Protein AF-A0A3D2AA86-F1 (afdb_monomer_lite)

Structure (mmCIF, N/CA/C/O backbone):
data_AF-A0A3D2AA86-F1
#
_entry.id   AF-A0A3D2AA86-F1
#
loop_
_atom_site.group_PDB
_atom_site.id
_atom_site.type_symbol
_atom_site.label_atom_id
_atom_site.label_alt_id
_atom_site.label_comp_id
_atom_site.label_asym_id
_atom_site.label_entity_id
_atom_site.label_seq_id
_atom_site.pdbx_PDB_ins_code
_atom_site.Cartn_x
_atom_site.Cartn_y
_atom_site.Cartn_z
_atom_site.occupancy
_atom_site.B_iso_or_equiv
_atom_site.auth_seq_id
_atom_site.auth_comp_id
_atom_site.auth_asym_id
_atom_site.auth_atom_id
_atom_site.pdbx_PDB_model_num
ATOM 1 N N . MET A 1 1 ? 21.360 -37.496 26.806 1.00 53.72 1 MET A N 1
ATOM 2 C CA . MET A 1 1 ? 21.262 -36.067 26.415 1.00 53.72 1 MET A CA 1
ATOM 3 C C . MET A 1 1 ? 19.863 -35.610 25.969 1.00 53.72 1 MET A C 1
ATOM 5 O O . MET A 1 1 ? 19.586 -34.434 26.119 1.00 53.72 1 MET A O 1
ATOM 9 N N . LYS A 1 2 ? 18.937 -36.481 25.522 1.00 56.28 2 LYS A N 1
ATOM 10 C CA . LYS A 1 2 ? 17.588 -36.066 25.055 1.00 56.28 2 LYS A CA 1
ATOM 11 C C . LYS A 1 2 ? 16.600 -35.588 26.148 1.00 56.28 2 LYS A C 1
ATOM 13 O O . LYS A 1 2 ? 15.642 -34.898 25.836 1.00 56.28 2 LYS A O 1
ATOM 18 N N . SER A 1 3 ? 16.825 -35.924 27.424 1.00 62.12 3 SER A N 1
ATOM 19 C CA . SER A 1 3 ? 15.898 -35.589 28.529 1.00 62.12 3 SER A CA 1
ATOM 20 C C . SER A 1 3 ? 16.026 -34.145 29.043 1.00 62.12 3 SER A C 1
ATOM 22 O O . SER A 1 3 ? 15.061 -33.595 29.566 1.00 62.12 3 SER A O 1
ATOM 24 N N . LEU A 1 4 ? 17.193 -33.513 28.877 1.00 63.53 4 LEU A N 1
ATOM 25 C CA . LEU A 1 4 ? 17.442 -32.162 29.393 1.00 63.53 4 LEU A CA 1
ATOM 26 C C . LEU A 1 4 ? 16.775 -31.093 28.516 1.00 63.53 4 LEU A C 1
ATOM 28 O O . LEU A 1 4 ? 16.138 -30.180 29.029 1.00 63.53 4 LEU A O 1
ATOM 32 N N . THR A 1 5 ? 16.841 -31.263 27.195 1.00 69.25 5 THR A N 1
ATOM 33 C CA . THR A 1 5 ? 16.259 -30.338 26.213 1.00 69.25 5 THR A CA 1
ATOM 34 C C . THR A 1 5 ? 14.738 -30.241 26.342 1.00 69.25 5 THR A C 1
ATOM 36 O O . THR A 1 5 ? 14.188 -29.147 26.310 1.00 69.25 5 THR A O 1
ATOM 39 N N . VAL A 1 6 ? 14.054 -31.365 26.582 1.00 73.50 6 VAL A N 1
ATOM 40 C CA . VAL A 1 6 ? 12.590 -31.390 26.761 1.00 73.50 6 VAL A CA 1
ATOM 41 C C . VAL A 1 6 ? 12.169 -30.670 28.047 1.00 73.50 6 VAL A C 1
ATOM 43 O O . VAL A 1 6 ? 11.192 -29.928 28.047 1.00 73.50 6 VAL A O 1
ATOM 46 N N . LYS A 1 7 ? 12.935 -30.819 29.136 1.00 72.69 7 LYS A N 1
ATOM 47 C CA . LYS A 1 7 ? 12.659 -30.126 30.406 1.00 72.69 7 LYS A CA 1
ATOM 48 C C . LYS A 1 7 ? 12.848 -28.612 30.299 1.00 72.69 7 LYS A C 1
ATOM 50 O O . LYS A 1 7 ? 12.068 -27.872 30.887 1.00 72.69 7 LYS A O 1
ATOM 55 N N . ILE A 1 8 ? 13.837 -28.159 29.525 1.00 78.69 8 ILE A N 1
ATOM 56 C CA . ILE A 1 8 ? 14.068 -26.729 29.271 1.00 78.69 8 ILE A CA 1
ATOM 57 C C . ILE A 1 8 ? 12.908 -26.135 28.465 1.00 78.69 8 ILE A C 1
ATOM 59 O O . ILE A 1 8 ? 12.392 -25.088 28.836 1.00 78.69 8 ILE A O 1
ATOM 63 N N . ILE A 1 9 ? 12.443 -26.823 27.418 1.00 77.75 9 ILE A N 1
ATOM 64 C CA . ILE A 1 9 ? 11.323 -26.346 26.591 1.00 77.75 9 ILE A CA 1
ATOM 65 C C . ILE A 1 9 ? 10.041 -26.205 27.424 1.00 77.75 9 ILE A C 1
ATOM 67 O O . ILE A 1 9 ? 9.366 -25.181 27.345 1.00 77.75 9 ILE A O 1
ATOM 71 N N . ILE A 1 10 ? 9.734 -27.193 28.271 1.00 79.94 10 ILE A N 1
ATOM 72 C CA . ILE A 1 10 ? 8.558 -27.143 29.154 1.00 79.94 10 ILE A CA 1
ATOM 73 C C . ILE A 1 10 ? 8.681 -25.999 30.173 1.00 79.94 10 ILE A C 1
ATOM 75 O O . ILE A 1 10 ? 7.705 -25.293 30.415 1.00 79.94 10 ILE A O 1
ATOM 79 N N . ALA A 1 11 ? 9.872 -25.775 30.734 1.00 76.81 11 ALA A N 1
ATOM 80 C CA . ALA A 1 11 ? 10.103 -24.678 31.672 1.00 76.81 11 ALA A CA 1
ATOM 81 C C . ALA A 1 11 ? 9.932 -23.296 31.014 1.00 76.81 11 ALA A C 1
ATOM 83 O O . ALA A 1 11 ? 9.343 -22.402 31.618 1.00 76.81 11 ALA A O 1
ATOM 84 N N . VAL A 1 12 ? 10.387 -23.131 29.767 1.00 79.12 12 VAL A N 1
ATOM 85 C CA . VAL A 1 12 ? 10.226 -21.882 29.004 1.00 79.12 12 VAL A CA 1
ATOM 86 C C . VAL A 1 12 ? 8.756 -21.628 28.664 1.00 79.12 12 VAL A C 1
ATOM 88 O O . VAL A 1 12 ? 8.269 -20.518 28.863 1.00 79.12 12 VAL A O 1
ATOM 91 N N . LEU A 1 13 ? 8.020 -22.653 28.224 1.00 77.25 13 LEU A N 1
ATOM 92 C CA . LEU A 1 13 ? 6.581 -22.545 27.951 1.00 77.25 13 LEU A CA 1
ATOM 93 C C . LEU A 1 13 ? 5.781 -22.170 29.204 1.00 77.25 13 LEU A C 1
ATOM 95 O O . LEU A 1 13 ? 4.934 -21.281 29.147 1.00 77.25 13 LEU A O 1
ATOM 99 N N . ALA A 1 14 ? 6.080 -22.794 30.346 1.00 79.50 14 ALA A N 1
ATOM 100 C CA . ALA A 1 14 ? 5.432 -22.460 31.611 1.00 79.50 14 ALA A CA 1
ATOM 101 C C . ALA A 1 14 ? 5.724 -21.011 32.042 1.00 79.50 14 ALA A C 1
ATOM 103 O O . ALA A 1 14 ? 4.812 -20.304 32.467 1.00 79.50 14 ALA A O 1
ATOM 104 N N . ALA A 1 15 ? 6.965 -20.541 31.878 1.00 75.44 15 ALA A N 1
ATOM 105 C CA . ALA A 1 15 ? 7.341 -19.165 32.199 1.00 75.44 15 ALA A CA 1
ATOM 106 C C . ALA A 1 15 ? 6.613 -18.133 31.317 1.00 75.44 15 ALA A C 1
ATOM 108 O O . ALA A 1 15 ? 6.167 -17.106 31.826 1.00 75.44 15 ALA A O 1
ATOM 109 N N . LEU A 1 16 ? 6.437 -18.419 30.022 1.00 77.50 16 LEU A N 1
ATOM 110 C CA . LEU A 1 16 ? 5.717 -17.540 29.094 1.00 77.50 16 LEU A CA 1
ATOM 111 C C . LEU A 1 16 ? 4.223 -17.432 29.429 1.00 77.50 16 LEU A C 1
ATOM 113 O O . LEU A 1 16 ? 3.668 -16.335 29.392 1.00 77.50 16 LEU A O 1
ATOM 117 N N . ILE A 1 17 ? 3.583 -18.542 29.809 1.00 81.31 17 ILE A N 1
ATOM 118 C CA . ILE A 1 17 ? 2.168 -18.550 30.215 1.00 81.31 17 ILE A CA 1
ATOM 119 C C . ILE A 1 17 ? 1.971 -17.727 31.493 1.00 81.31 17 ILE A C 1
ATOM 121 O O . ILE A 1 17 ? 1.059 -16.902 31.566 1.00 81.31 17 ILE A O 1
ATOM 125 N N . VAL A 1 18 ? 2.851 -17.902 32.485 1.00 76.69 18 VAL A N 1
ATOM 126 C CA . VAL A 1 18 ? 2.788 -17.131 33.734 1.00 76.69 18 VAL A CA 1
ATOM 127 C C . VAL A 1 18 ? 3.011 -15.642 33.457 1.00 76.69 18 VAL A C 1
ATOM 129 O O . VAL A 1 18 ? 2.206 -14.827 33.903 1.00 76.69 18 VAL A O 1
ATOM 132 N N . ALA A 1 19 ? 4.017 -15.275 32.658 1.00 72.31 19 ALA A N 1
ATOM 133 C CA . ALA A 1 19 ? 4.281 -13.879 32.301 1.00 72.31 19 ALA A CA 1
ATOM 134 C C . ALA A 1 19 ? 3.098 -13.220 31.565 1.00 72.31 19 ALA A C 1
ATOM 136 O O . ALA A 1 19 ? 2.715 -12.102 31.906 1.00 72.31 19 ALA A O 1
ATOM 137 N N . GLY A 1 20 ? 2.472 -13.931 30.620 1.00 73.19 20 GLY A N 1
ATOM 138 C CA . GLY A 1 20 ? 1.276 -13.451 29.922 1.00 73.19 20 GLY A CA 1
ATOM 139 C C . GLY A 1 20 ? 0.087 -13.243 30.864 1.00 73.19 20 GLY A C 1
ATOM 140 O O . GLY A 1 20 ? -0.586 -12.219 30.795 1.00 73.19 20 GLY A O 1
ATOM 141 N N . SER A 1 21 ? -0.137 -14.168 31.803 1.00 73.62 21 SER A N 1
ATOM 142 C CA . SER A 1 21 ? -1.229 -14.042 32.780 1.00 73.62 21 SER A CA 1
ATOM 143 C C . SER A 1 21 ? -1.029 -12.876 33.757 1.00 73.62 21 SER A C 1
ATOM 145 O O . SER A 1 21 ? -1.982 -12.154 34.047 1.00 73.62 21 SER A O 1
ATOM 147 N N . VAL A 1 22 ? 0.208 -12.630 34.204 1.00 69.06 22 VAL A N 1
ATOM 148 C CA . VAL A 1 22 ? 0.544 -11.490 35.072 1.00 69.06 22 VAL A CA 1
ATOM 149 C C . VAL A 1 22 ? 0.345 -10.167 34.332 1.00 69.06 22 VAL A C 1
ATOM 151 O O . VAL A 1 22 ? -0.197 -9.229 34.911 1.00 69.06 22 VAL A O 1
ATOM 154 N N . PHE A 1 23 ? 0.701 -10.096 33.046 1.00 70.44 23 PHE A N 1
ATOM 155 C CA . PHE A 1 23 ? 0.464 -8.910 32.221 1.00 70.44 23 PHE A CA 1
ATOM 156 C C . PHE A 1 23 ? -1.034 -8.595 32.071 1.00 70.44 23 PHE A C 1
ATOM 158 O O . PHE A 1 23 ? -1.440 -7.446 32.236 1.00 70.44 23 PHE A O 1
ATOM 165 N N . CYS A 1 24 ? -1.877 -9.611 31.855 1.00 68.12 24 CYS A N 1
ATOM 166 C CA . CYS A 1 24 ? -3.332 -9.431 31.792 1.00 68.12 24 CYS A CA 1
ATOM 167 C C . CYS A 1 24 ? -3.931 -8.957 33.127 1.00 68.12 24 CYS A C 1
ATOM 169 O O . CYS A 1 24 ? -4.835 -8.124 33.128 1.00 68.12 24 CYS A O 1
ATOM 171 N N . ILE A 1 25 ? -3.422 -9.452 34.261 1.00 67.56 25 ILE A N 1
ATOM 172 C CA . ILE A 1 25 ? -3.860 -9.000 35.591 1.00 67.56 25 ILE A CA 1
ATOM 173 C C . ILE A 1 25 ? -3.424 -7.551 35.837 1.00 67.56 25 ILE A C 1
ATOM 175 O O . ILE A 1 25 ? -4.235 -6.761 36.309 1.00 67.56 25 ILE A O 1
ATOM 179 N N . LEU A 1 26 ? -2.198 -7.172 35.457 1.00 61.62 26 LEU A N 1
ATOM 180 C CA . LEU A 1 26 ? -1.709 -5.793 35.576 1.00 61.62 26 LEU A CA 1
ATOM 181 C C . LEU A 1 26 ? -2.532 -4.805 34.739 1.00 61.62 26 LEU A C 1
ATOM 183 O O . LEU A 1 26 ? -2.794 -3.699 35.204 1.00 61.62 26 LEU A O 1
ATOM 187 N N . LEU A 1 27 ? -2.990 -5.203 33.547 1.00 58.56 27 LEU A N 1
ATOM 188 C CA . LEU A 1 27 ? -3.916 -4.396 32.746 1.00 58.56 27 LEU A CA 1
ATOM 189 C C . LEU A 1 27 ? -5.293 -4.257 33.410 1.00 58.56 27 LEU A C 1
ATOM 191 O O . LEU A 1 27 ? -5.895 -3.192 33.332 1.00 58.56 27 LEU A O 1
ATOM 195 N N . ALA A 1 28 ? -5.782 -5.298 34.088 1.00 58.47 28 ALA A N 1
ATOM 196 C CA . ALA A 1 28 ? -7.053 -5.240 34.807 1.00 58.47 28 ALA A CA 1
ATOM 197 C C . ALA A 1 28 ? -6.971 -4.387 36.087 1.00 58.47 28 ALA A C 1
ATOM 199 O O . ALA A 1 28 ? -7.929 -3.696 36.424 1.00 58.47 28 ALA A O 1
ATOM 200 N N . THR A 1 29 ? -5.834 -4.400 36.791 1.00 60.62 29 THR A N 1
ATOM 201 C CA . THR A 1 29 ? -5.632 -3.602 38.013 1.00 60.62 29 THR A CA 1
ATOM 202 C C . THR A 1 29 ? -5.177 -2.168 37.730 1.00 60.62 29 THR A C 1
ATOM 204 O O . THR A 1 29 ? -5.476 -1.279 38.516 1.00 60.62 29 THR A O 1
ATOM 207 N N . GLY A 1 30 ? -4.501 -1.912 36.604 1.00 47.12 30 GLY A N 1
ATOM 208 C CA . GLY A 1 30 ? -4.009 -0.583 36.209 1.00 47.12 30 GLY A CA 1
ATOM 209 C C . GLY A 1 30 ? -5.081 0.388 35.696 1.00 47.12 30 GLY A C 1
ATOM 210 O O . GLY A 1 30 ? -4.763 1.533 35.393 1.00 47.12 30 GLY A O 1
ATOM 211 N N . VAL A 1 31 ? -6.343 -0.046 35.598 1.00 46.62 31 VAL A N 1
ATOM 212 C CA . VAL A 1 31 ? -7.492 0.800 35.209 1.00 46.62 31 VAL A CA 1
ATOM 213 C C . VAL A 1 31 ? -8.214 1.395 36.432 1.00 46.62 31 VAL A C 1
ATOM 215 O O . VAL A 1 31 ? -9.137 2.188 36.274 1.00 46.62 31 VAL A O 1
ATOM 218 N N . ILE A 1 32 ? -7.781 1.097 37.663 1.00 46.75 32 ILE A N 1
ATOM 219 C CA . ILE A 1 32 ? -8.384 1.660 38.883 1.00 46.75 32 ILE A CA 1
ATOM 220 C C . ILE A 1 32 ? -7.318 2.368 39.721 1.00 46.75 32 ILE A C 1
ATOM 222 O O . ILE A 1 32 ? -7.010 1.967 40.833 1.00 46.75 32 ILE A O 1
ATOM 226 N N . GLU A 1 33 ? -6.754 3.442 39.181 1.00 45.69 33 GLU A N 1
ATOM 227 C CA . GLU A 1 33 ? -6.106 4.480 39.985 1.00 45.69 33 GLU A CA 1
ATOM 228 C C . GLU A 1 33 ? -6.284 5.829 39.274 1.00 45.69 33 GLU A C 1
ATOM 230 O O . GLU A 1 33 ? -5.391 6.360 38.622 1.00 45.69 33 GLU A O 1
ATOM 235 N N . PHE A 1 34 ? -7.495 6.382 39.384 1.00 42.31 34 PHE A N 1
ATOM 236 C CA . PHE A 1 34 ? -7.636 7.827 39.507 1.00 42.31 34 PHE A CA 1
ATOM 237 C C . PHE A 1 34 ? -8.142 8.131 40.909 1.00 42.31 34 PHE A C 1
ATOM 239 O O . PHE A 1 34 ? -9.259 7.809 41.309 1.00 42.31 34 PHE A O 1
ATOM 246 N N . SER A 1 35 ? -7.210 8.700 41.648 1.00 35.75 35 SER A N 1
ATOM 247 C CA . SER A 1 35 ? -7.287 9.276 42.969 1.00 35.75 35 SER A CA 1
ATOM 248 C C . SER A 1 35 ? -8.453 10.260 43.100 1.00 35.75 35 SER A C 1
ATOM 250 O O . SER A 1 35 ? -8.574 11.206 42.327 1.00 35.75 35 SER A O 1
ATOM 252 N N . SER A 1 36 ? -9.254 10.022 44.141 1.00 39.38 36 SER A N 1
ATOM 253 C CA . SER A 1 36 ? -9.790 11.009 45.090 1.00 39.38 36 SER A CA 1
ATOM 254 C C . SER A 1 36 ? -10.406 12.299 44.527 1.00 39.38 36 SER A C 1
ATOM 256 O O . SER A 1 36 ? -9.706 13.282 44.285 1.00 39.38 36 SER A O 1
ATOM 258 N N . VAL A 1 37 ? -11.742 12.332 44.478 1.00 37.88 37 VAL A N 1
ATOM 259 C CA . VAL A 1 37 ? -12.493 13.563 44.764 1.00 37.88 37 VAL A CA 1
ATOM 260 C C . VAL A 1 37 ? -12.516 13.724 46.284 1.00 37.88 37 VAL A C 1
ATOM 262 O O . VAL A 1 37 ? -12.955 12.820 46.992 1.00 37.88 37 VAL A O 1
ATOM 265 N N . ASP A 1 38 ? -11.952 14.843 46.729 1.00 35.69 38 ASP A N 1
ATOM 266 C CA . ASP A 1 38 ? -11.917 15.347 48.103 1.00 35.69 38 ASP A CA 1
ATOM 267 C C . ASP A 1 38 ? -13.247 16.034 48.468 1.00 35.69 38 ASP A C 1
ATOM 269 O O . ASP A 1 38 ? -14.003 16.465 47.593 1.00 35.69 38 ASP A O 1
ATOM 273 N N . ASP A 1 39 ? -13.504 16.074 49.771 1.00 40.50 39 ASP A N 1
ATOM 274 C CA . ASP A 1 39 ? -14.787 16.145 50.465 1.00 40.50 39 ASP A CA 1
ATOM 275 C C . ASP A 1 39 ? -15.591 17.452 50.320 1.00 40.50 39 ASP A C 1
ATOM 277 O O . ASP A 1 39 ? -15.066 18.561 50.208 1.00 40.50 39 ASP A O 1
ATOM 281 N N . GLY A 1 40 ? -16.914 17.307 50.444 1.00 31.22 40 GLY A N 1
ATOM 282 C CA . GLY A 1 40 ? -17.855 18.402 50.663 1.00 31.22 40 GLY A CA 1
ATOM 283 C C . GLY A 1 40 ? -19.202 17.887 51.172 1.00 31.22 40 GLY A C 1
ATOM 284 O O . GLY A 1 40 ? -20.071 17.550 50.371 1.00 31.22 40 GLY A O 1
ATOM 285 N N . ASP A 1 41 ? -19.325 17.812 52.500 1.00 38.09 41 ASP A N 1
ATOM 286 C CA . ASP A 1 41 ? -20.526 17.541 53.306 1.00 38.09 41 ASP A CA 1
ATOM 287 C C . ASP A 1 41 ? -21.824 18.181 52.757 1.00 38.09 41 ASP A C 1
ATOM 289 O O . ASP A 1 41 ? -21.831 19.340 52.346 1.00 38.09 41 ASP A O 1
ATOM 293 N N . ASP A 1 42 ? -22.956 17.464 52.775 1.00 39.22 42 ASP A N 1
ATOM 294 C CA . ASP A 1 42 ? -23.879 17.459 53.927 1.00 39.22 42 ASP A CA 1
ATOM 295 C C . ASP A 1 42 ? -25.250 16.822 53.589 1.00 39.22 42 ASP A C 1
ATOM 297 O O . ASP A 1 42 ? -25.895 17.101 52.581 1.00 39.22 42 ASP A O 1
ATOM 301 N N . ASP A 1 43 ? -25.702 16.010 54.540 1.00 36.94 43 ASP A N 1
ATOM 302 C CA . ASP A 1 43 ? -27.078 15.766 54.970 1.00 36.94 43 ASP A CA 1
ATOM 303 C C . ASP A 1 43 ? -28.185 15.085 54.125 1.00 36.94 43 ASP A C 1
ATOM 305 O O . ASP A 1 43 ? -28.578 15.409 53.006 1.00 36.94 43 ASP A O 1
ATOM 309 N N . LYS A 1 44 ? -28.812 14.145 54.845 1.00 44.34 44 LYS A N 1
ATOM 310 C CA . LYS A 1 44 ? -30.008 13.351 54.550 1.00 44.34 44 LYS A CA 1
ATOM 311 C C . LYS A 1 44 ? -31.221 14.191 54.131 1.00 44.34 44 LYS A C 1
ATOM 313 O O . LYS A 1 44 ? -31.635 15.085 54.868 1.00 44.34 44 LYS A O 1
ATOM 318 N N . LYS A 1 45 ? -31.983 13.681 53.152 1.00 34.06 45 LYS A N 1
ATOM 319 C CA . LYS A 1 45 ? -33.445 13.498 53.289 1.00 34.06 45 LYS A CA 1
ATOM 320 C C . LYS A 1 45 ? -34.024 12.536 52.249 1.00 34.06 45 LYS A C 1
ATOM 322 O O . LYS A 1 45 ? -33.895 12.713 51.047 1.00 34.06 45 LYS A O 1
ATOM 327 N N . THR A 1 46 ? -34.720 11.528 52.759 1.00 40.12 46 THR A N 1
ATOM 328 C CA . THR A 1 46 ? -35.626 10.641 52.030 1.00 40.12 46 THR A CA 1
ATOM 329 C C . THR A 1 46 ? -36.895 11.390 51.613 1.00 40.12 46 THR A C 1
ATOM 331 O O . THR A 1 46 ? -37.593 11.910 52.485 1.00 40.12 46 THR A O 1
ATOM 334 N N . SER A 1 47 ? -37.283 11.331 50.340 1.00 35.38 47 SER A N 1
ATOM 335 C CA . SER A 1 47 ? -38.705 11.285 49.975 1.00 35.38 47 SER A CA 1
ATOM 336 C C . SER A 1 47 ? -38.911 10.588 48.636 1.00 35.38 47 SER A C 1
ATOM 338 O O . SER A 1 47 ? -38.353 10.989 47.619 1.00 35.38 47 SER A O 1
ATOM 340 N N . TYR A 1 48 ? -39.752 9.556 48.666 1.00 37.31 48 TYR A N 1
ATOM 341 C CA . TYR A 1 48 ? -40.329 8.906 47.499 1.00 37.31 48 TYR A CA 1
ATOM 342 C C . TYR A 1 48 ? -41.158 9.914 46.701 1.00 37.31 48 TYR A C 1
ATOM 344 O O . TYR A 1 48 ? -42.125 10.462 47.226 1.00 37.31 48 TYR A O 1
ATOM 352 N N . VAL A 1 49 ? -40.829 10.086 45.423 1.00 35.62 49 VAL A N 1
ATOM 353 C CA . VAL A 1 49 ? -41.777 10.524 44.397 1.00 35.62 49 VAL A CA 1
ATOM 354 C C . VAL A 1 49 ? -41.539 9.636 43.181 1.00 35.62 49 VAL A C 1
ATOM 356 O O . VAL A 1 49 ? -40.533 9.766 42.492 1.00 35.62 49 VAL A O 1
ATOM 359 N N . GLN A 1 50 ? -42.460 8.699 42.948 1.00 43.00 50 GLN A N 1
ATOM 360 C CA . GLN A 1 50 ? -42.651 8.120 41.624 1.00 43.00 50 GLN A CA 1
ATOM 361 C C . GLN A 1 50 ? -43.174 9.225 40.706 1.00 43.00 50 GLN A C 1
ATOM 363 O O . GLN A 1 50 ? -44.203 9.837 41.001 1.00 43.00 50 GLN A O 1
ATOM 368 N N . LYS A 1 51 ? -42.492 9.439 39.584 1.00 40.03 51 LYS A N 1
ATOM 369 C CA . LYS A 1 51 ? -43.094 9.982 38.373 1.00 40.03 51 LYS A CA 1
ATOM 370 C C . LYS A 1 51 ? -42.506 9.233 37.186 1.00 40.03 51 LYS A C 1
ATOM 372 O O . LYS A 1 51 ? -41.301 9.257 36.985 1.00 40.03 51 LYS A O 1
ATOM 377 N N . ASP A 1 52 ? -43.403 8.486 36.561 1.00 36.69 52 ASP A N 1
ATOM 378 C CA . ASP A 1 52 ? -43.484 8.020 35.182 1.00 36.69 52 ASP A CA 1
ATOM 379 C C . ASP A 1 52 ? -42.192 7.865 34.368 1.00 36.69 52 ASP A C 1
ATOM 381 O O . ASP A 1 52 ? -41.435 8.793 34.105 1.00 36.69 52 ASP A O 1
ATOM 385 N N . LYS A 1 53 ? -42.039 6.612 33.954 1.00 42.84 53 LYS A N 1
ATOM 386 C CA . LYS A 1 53 ? -41.091 6.018 33.028 1.00 42.84 53 LYS A CA 1
ATOM 387 C C . LYS A 1 53 ? -41.181 6.563 31.598 1.00 42.84 53 LYS A C 1
ATOM 389 O O . LYS A 1 53 ? -42.290 6.669 31.080 1.00 42.84 53 LYS A O 1
ATOM 394 N N . ASP A 1 54 ? -39.983 6.691 31.016 1.00 35.38 54 ASP A N 1
ATOM 395 C CA . ASP A 1 54 ? -39.558 6.207 29.688 1.00 35.38 54 ASP A CA 1
ATOM 396 C C . ASP A 1 54 ? -40.213 6.926 28.478 1.00 35.38 54 ASP A C 1
ATOM 398 O O . ASP A 1 54 ? -41.426 6.906 28.319 1.00 35.38 54 ASP A O 1
ATOM 402 N N . GLU A 1 55 ? -39.526 7.593 27.547 1.00 38.72 55 GLU A N 1
ATOM 403 C CA . GLU A 1 55 ? -38.130 7.571 27.097 1.00 38.72 55 GLU A CA 1
ATOM 404 C C . GLU A 1 55 ? -37.836 8.918 26.406 1.00 38.72 55 GLU A C 1
ATOM 406 O O . GLU A 1 55 ? -38.445 9.243 25.386 1.00 38.72 55 GLU A O 1
ATOM 411 N N . ASP A 1 56 ? -36.895 9.693 26.946 1.00 37.81 56 ASP A N 1
ATOM 412 C CA . ASP A 1 56 ? -36.111 10.610 26.124 1.00 37.81 56 ASP A CA 1
ATOM 413 C C . ASP A 1 56 ? -35.099 9.738 25.370 1.00 37.81 56 ASP A C 1
ATOM 415 O O . ASP A 1 56 ? -34.314 9.012 25.988 1.00 37.81 56 ASP A O 1
ATOM 419 N N . GLU A 1 57 ? -35.149 9.763 24.038 1.00 41.84 57 GLU A N 1
ATOM 420 C CA . GLU A 1 57 ? -34.115 9.183 23.183 1.00 41.84 57 GLU A CA 1
ATOM 421 C C . GLU A 1 57 ? -32.783 9.877 23.507 1.00 41.84 57 GLU A C 1
ATOM 423 O O . GLU A 1 57 ? -32.470 10.953 22.997 1.00 41.84 57 GLU A O 1
ATOM 428 N N . GLU A 1 58 ? -31.989 9.265 24.389 1.00 34.88 58 GLU A N 1
ATOM 429 C CA . GLU A 1 58 ? -30.567 9.557 24.509 1.00 34.88 58 GLU A CA 1
ATOM 430 C C . GLU A 1 58 ? -29.914 9.201 23.172 1.00 34.88 58 GLU A C 1
ATOM 432 O O . GLU A 1 58 ? -29.514 8.062 22.912 1.00 34.88 58 GLU A O 1
ATOM 437 N N . GLU A 1 59 ? -29.806 10.203 22.305 1.00 37.66 59 GLU A N 1
ATOM 438 C CA . GLU A 1 59 ? -28.893 10.212 21.179 1.00 37.66 59 GLU A CA 1
ATOM 439 C C . GLU A 1 59 ? -27.481 10.027 21.756 1.00 37.66 59 GLU A C 1
ATOM 441 O O . GLU A 1 59 ? -26.811 10.967 22.189 1.00 37.66 59 GLU A O 1
ATOM 446 N N . LYS A 1 60 ? -27.040 8.765 21.838 1.00 35.94 60 LYS A N 1
ATOM 447 C CA . LYS A 1 60 ? -25.640 8.413 22.060 1.00 35.94 60 LYS A CA 1
ATOM 448 C C . LYS A 1 60 ? -24.852 8.992 20.896 1.00 35.94 60 LYS A C 1
ATOM 450 O O . LYS A 1 60 ? -24.611 8.328 19.891 1.00 35.94 60 LYS A O 1
ATOM 455 N N . VAL A 1 61 ? -24.408 10.229 21.058 1.00 37.88 61 VAL A N 1
ATOM 456 C CA . VAL A 1 61 ? -23.279 10.764 20.314 1.00 37.88 61 VAL A CA 1
ATOM 457 C C . VAL A 1 61 ? -22.070 9.964 20.790 1.00 37.88 61 VAL A C 1
ATOM 459 O O . VAL A 1 61 ? -21.388 10.329 21.750 1.00 37.88 61 VAL A O 1
ATOM 462 N N . GLU A 1 62 ? -21.839 8.811 20.158 1.00 38.97 62 GLU A N 1
ATOM 463 C CA . GLU A 1 62 ? -20.538 8.161 20.170 1.00 38.97 62 GLU A CA 1
ATOM 464 C C . GLU A 1 62 ? -19.548 9.209 19.670 1.00 38.97 62 GLU A C 1
ATOM 466 O O . GLU A 1 62 ? -19.470 9.503 18.478 1.00 38.97 62 GLU A O 1
ATOM 471 N N . LYS A 1 63 ? -18.824 9.839 20.600 1.00 36.78 63 LYS A N 1
ATOM 472 C CA . LYS A 1 63 ? -17.624 10.592 20.259 1.00 36.78 63 LYS A CA 1
ATOM 473 C C . LYS A 1 63 ? -16.708 9.603 19.551 1.00 36.78 63 LYS A C 1
ATOM 475 O O . LYS A 1 63 ? -16.086 8.775 20.218 1.00 36.78 63 LYS A O 1
ATOM 480 N N . GLU A 1 64 ? -16.670 9.667 18.218 1.00 44.47 64 GLU A N 1
ATOM 481 C CA . GLU A 1 64 ? -15.631 9.028 17.420 1.00 44.47 64 GLU A CA 1
ATOM 482 C C . GLU A 1 64 ? -14.311 9.395 18.092 1.00 44.47 64 GLU A C 1
ATOM 484 O O . GLU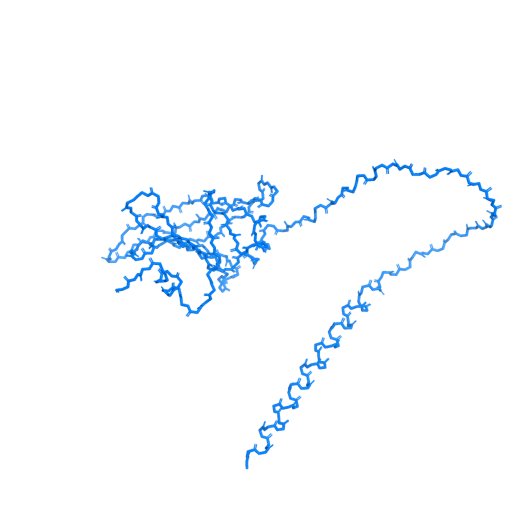 A 1 64 ? -13.960 10.574 18.191 1.00 44.47 64 GLU A O 1
ATOM 489 N N . LYS A 1 65 ? -13.618 8.394 18.645 1.00 49.94 65 LYS A N 1
ATOM 490 C CA . LYS A 1 65 ? -12.239 8.590 19.077 1.00 49.94 65 LYS A CA 1
ATOM 491 C C . LYS A 1 65 ? -11.506 9.113 17.853 1.00 49.94 65 LYS A C 1
ATOM 493 O O . LYS A 1 65 ? -11.536 8.476 16.804 1.00 49.94 65 LYS A O 1
ATOM 498 N N . GLU A 1 66 ? -10.928 10.296 17.983 1.00 48.31 66 GLU A N 1
ATOM 499 C CA . GLU A 1 66 ? -10.112 10.905 16.948 1.00 48.31 66 GLU A CA 1
ATOM 500 C C . GLU A 1 66 ? -8.936 9.956 16.682 1.00 48.31 66 GLU A C 1
ATOM 502 O O . GLU A 1 66 ? -8.003 9.851 17.478 1.00 48.31 66 GLU A O 1
ATOM 507 N N . GLU A 1 67 ? -9.054 9.143 15.633 1.00 59.75 67 GLU A N 1
ATOM 508 C CA . GLU A 1 67 ? -7.984 8.248 15.218 1.00 59.75 67 GLU A CA 1
ATOM 509 C C . GLU A 1 67 ? -6.863 9.098 14.627 1.00 59.75 67 GLU A C 1
ATOM 511 O O . GLU A 1 67 ? -7.065 9.802 13.637 1.00 59.75 67 GLU A O 1
ATOM 516 N N . ASP A 1 68 ? -5.678 9.024 15.235 1.00 70.88 68 ASP A N 1
ATOM 517 C CA . ASP A 1 68 ? -4.449 9.549 14.644 1.00 70.88 68 ASP A CA 1
ATOM 518 C C . ASP A 1 68 ? -4.288 8.957 13.230 1.00 70.88 68 ASP A C 1
ATOM 520 O O . ASP A 1 68 ? -4.161 7.732 13.092 1.00 70.88 68 ASP A O 1
ATOM 524 N N . PRO A 1 69 ? -4.285 9.791 12.175 1.00 69.69 69 PRO A N 1
ATOM 525 C CA . PRO A 1 69 ? -4.215 9.324 10.799 1.00 69.69 69 PRO A CA 1
ATOM 526 C C . PRO A 1 69 ? -2.926 8.557 10.495 1.00 69.69 69 PRO A C 1
ATOM 528 O O . PRO A 1 69 ? -2.913 7.783 9.553 1.00 69.69 69 PRO A O 1
ATOM 531 N N . ASN A 1 70 ? -1.852 8.681 11.279 1.00 72.81 70 ASN A N 1
ATOM 532 C CA . ASN A 1 70 ? -0.648 7.870 11.067 1.00 72.81 70 ASN A CA 1
ATOM 533 C C . ASN A 1 70 ? -0.779 6.447 11.631 1.00 72.81 70 ASN A C 1
ATOM 535 O O . ASN A 1 70 ? -0.119 5.522 11.148 1.00 72.81 70 ASN A O 1
ATOM 539 N N . ASN A 1 71 ? -1.656 6.234 12.618 1.00 81.12 71 ASN A N 1
ATOM 540 C CA . ASN A 1 71 ? -1.910 4.899 13.156 1.00 81.12 71 ASN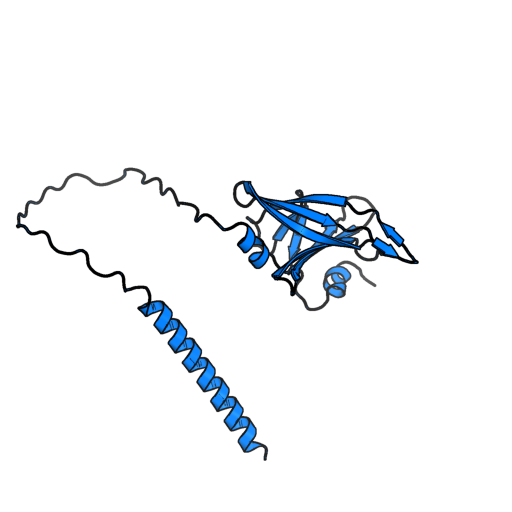 A CA 1
ATOM 541 C C . ASN A 1 71 ? -2.654 4.010 12.153 1.00 81.12 71 ASN A C 1
ATOM 543 O O . ASN A 1 71 ? -2.476 2.791 12.205 1.00 81.12 71 ASN A O 1
ATOM 547 N N . ILE A 1 72 ? -3.394 4.587 11.193 1.00 85.12 72 ILE A N 1
ATOM 548 C CA . ILE A 1 72 ? -4.126 3.793 10.197 1.00 85.12 72 ILE A CA 1
ATOM 549 C C . ILE A 1 72 ? -3.199 2.956 9.315 1.00 85.12 72 ILE A C 1
ATOM 551 O O . ILE A 1 72 ? -3.510 1.806 9.016 1.00 85.12 72 ILE A O 1
ATOM 555 N N . LEU A 1 73 ? -2.019 3.484 8.971 1.00 89.12 73 LEU A N 1
ATOM 556 C CA . LEU A 1 73 ? -1.040 2.776 8.144 1.00 89.12 73 LEU A CA 1
ATOM 557 C C . LEU A 1 73 ? -0.524 1.506 8.830 1.00 89.12 73 LEU A C 1
ATOM 559 O O . LEU A 1 73 ? -0.278 0.504 8.166 1.00 89.12 73 LEU A O 1
ATOM 563 N N . THR A 1 74 ? -0.443 1.521 10.164 1.00 88.25 74 THR A N 1
ATOM 564 C CA . THR A 1 74 ? -0.085 0.341 10.966 1.00 88.25 74 THR A CA 1
ATOM 565 C C . THR A 1 74 ? -1.160 -0.744 10.875 1.00 88.25 74 THR A C 1
ATOM 567 O O . THR A 1 74 ? -0.847 -1.930 10.850 1.00 88.25 74 THR A O 1
ATOM 570 N N . ILE A 1 75 ? -2.437 -0.350 10.826 1.00 85.38 75 ILE A N 1
ATOM 571 C CA . ILE A 1 75 ? -3.578 -1.277 10.770 1.00 85.38 75 ILE A CA 1
ATOM 572 C C . ILE A 1 75 ? -3.667 -1.944 9.389 1.00 85.38 75 ILE A C 1
ATOM 574 O O . ILE A 1 75 ? -4.015 -3.122 9.293 1.00 85.38 75 ILE A O 1
ATOM 578 N N . ILE A 1 76 ? -3.337 -1.209 8.323 1.00 86.94 76 ILE A N 1
ATOM 579 C CA . ILE A 1 76 ? -3.466 -1.682 6.933 1.00 86.94 76 ILE A CA 1
ATOM 580 C C . ILE A 1 76 ? -2.175 -2.249 6.335 1.00 86.94 76 ILE A C 1
ATOM 582 O O . ILE A 1 76 ? -2.187 -2.687 5.180 1.00 86.94 76 ILE A O 1
ATOM 586 N N . GLU A 1 77 ? -1.076 -2.260 7.094 1.00 89.62 77 GLU A N 1
ATOM 587 C CA . GLU A 1 77 ? 0.186 -2.866 6.671 1.00 89.62 77 GLU A CA 1
ATOM 588 C C . GLU A 1 77 ? -0.051 -4.306 6.184 1.00 89.62 77 GLU A C 1
ATOM 590 O O . GLU A 1 77 ? -0.631 -5.148 6.880 1.00 89.62 77 GLU A O 1
ATOM 595 N N . GLY A 1 78 ? 0.376 -4.598 4.956 1.00 86.94 78 GLY A N 1
ATOM 596 C CA . GLY A 1 78 ? 0.094 -5.881 4.331 1.00 86.94 78 GLY A CA 1
ATOM 597 C C . GLY A 1 78 ? 0.123 -5.861 2.811 1.00 86.94 78 GLY A C 1
ATOM 598 O O . GLY A 1 78 ? 0.508 -4.881 2.173 1.00 86.94 78 GLY A O 1
ATOM 599 N N . LYS A 1 79 ? -0.275 -7.000 2.243 1.00 86.00 79 LYS A N 1
ATOM 600 C CA . LYS A 1 79 ? -0.388 -7.235 0.804 1.00 86.00 79 LYS A CA 1
ATOM 601 C C . LYS A 1 79 ? -1.861 -7.378 0.437 1.00 86.00 79 LYS A C 1
ATOM 603 O O . LYS A 1 79 ? -2.585 -8.114 1.109 1.00 86.00 79 LYS A O 1
ATOM 608 N N . TRP A 1 80 ? -2.257 -6.720 -0.638 1.00 88.44 80 TRP A N 1
ATOM 609 C CA . TRP A 1 80 ? -3.634 -6.592 -1.094 1.00 88.44 80 TRP A CA 1
ATOM 610 C C . TRP A 1 80 ? -3.687 -6.833 -2.607 1.00 88.44 80 TRP A C 1
ATOM 612 O O . TRP A 1 80 ? -2.751 -6.452 -3.309 1.00 88.44 80 TRP A O 1
ATOM 622 N N . GLY A 1 81 ? -4.736 -7.467 -3.129 1.00 85.94 81 GLY A N 1
ATOM 623 C CA . GLY A 1 81 ? -4.842 -7.744 -4.565 1.00 85.94 81 GLY A CA 1
ATOM 624 C C . GLY A 1 81 ? -6.202 -8.266 -5.012 1.00 85.94 81 GLY A C 1
ATOM 625 O O . GLY A 1 81 ? -6.998 -8.713 -4.188 1.00 85.94 81 GLY A O 1
ATOM 626 N N . PHE A 1 82 ? -6.456 -8.204 -6.320 1.00 79.12 82 PHE A N 1
ATOM 627 C CA . PHE A 1 82 ? -7.631 -8.781 -6.985 1.00 79.12 82 PHE A CA 1
ATOM 628 C C . PHE A 1 82 ? -7.368 -8.957 -8.496 1.00 79.12 82 PHE A C 1
ATOM 630 O O . PHE A 1 82 ? -6.329 -8.538 -9.011 1.00 79.12 82 PHE A O 1
ATOM 637 N N . TYR A 1 83 ? -8.310 -9.583 -9.199 1.00 71.56 83 TYR A N 1
ATOM 638 C CA . TYR A 1 83 ? -8.285 -9.819 -10.644 1.00 71.56 83 TYR A CA 1
ATOM 639 C C . TYR A 1 83 ? -9.487 -9.140 -11.315 1.00 71.56 83 TYR A C 1
ATOM 641 O O . TYR A 1 83 ? -10.604 -9.274 -10.816 1.00 71.56 83 TYR A O 1
ATOM 649 N N . ASN A 1 84 ? -9.268 -8.419 -12.419 1.00 67.81 84 ASN A N 1
ATOM 650 C CA . ASN A 1 84 ? -10.337 -7.783 -13.191 1.00 67.81 84 ASN A CA 1
ATOM 651 C C . ASN A 1 84 ? -10.697 -8.638 -14.423 1.00 67.81 84 ASN A C 1
ATOM 653 O O . ASN A 1 84 ? -9.842 -8.852 -15.282 1.00 67.81 84 ASN A O 1
ATOM 657 N N . ASP A 1 85 ? -11.942 -9.126 -14.496 1.00 54.38 85 ASP A N 1
ATOM 658 C CA . ASP A 1 85 ? -12.430 -10.052 -15.543 1.00 54.38 85 ASP A CA 1
ATOM 659 C C . ASP A 1 85 ? -13.291 -9.362 -16.625 1.00 54.38 85 ASP A C 1
ATOM 661 O O . ASP A 1 85 ? -13.669 -9.976 -17.620 1.00 54.38 85 ASP A O 1
ATOM 665 N N . ASP A 1 86 ? -13.625 -8.076 -16.467 1.00 53.72 86 ASP A N 1
ATOM 666 C CA . ASP A 1 86 ? -14.771 -7.506 -17.196 1.00 53.72 86 ASP A CA 1
ATOM 667 C C . ASP A 1 86 ? -14.495 -7.096 -18.657 1.00 53.72 86 ASP A C 1
ATOM 669 O O . ASP A 1 86 ? -15.434 -6.774 -19.393 1.00 53.72 86 ASP A O 1
ATOM 673 N N . SER A 1 87 ? -13.250 -7.129 -19.147 1.00 50.06 87 SER A N 1
ATOM 674 C CA . SER A 1 87 ? -12.978 -6.748 -20.542 1.00 50.06 87 SER A CA 1
ATOM 675 C C . SER A 1 87 ? -11.635 -7.241 -21.090 1.00 50.06 87 SER A C 1
ATOM 677 O O . SER A 1 87 ? -10.692 -6.464 -21.148 1.00 50.06 87 SER A O 1
ATOM 679 N N . ASN A 1 88 ? -11.560 -8.492 -21.558 1.00 45.06 88 ASN A N 1
ATOM 680 C CA . ASN A 1 88 ? -10.529 -9.061 -22.461 1.00 45.06 88 ASN A CA 1
ATOM 681 C C . ASN A 1 88 ? -9.030 -8.971 -22.087 1.00 45.06 88 ASN A C 1
ATOM 683 O O . ASN A 1 88 ? -8.233 -9.672 -22.706 1.00 45.06 88 ASN A O 1
ATOM 687 N N . ASP A 1 89 ? -8.647 -8.192 -21.085 1.00 55.44 89 ASP A N 1
ATOM 688 C CA . ASP A 1 89 ? -7.280 -7.987 -20.628 1.00 55.44 89 ASP A CA 1
ATOM 689 C C . ASP A 1 89 ? -7.233 -8.358 -19.152 1.00 55.44 89 ASP A C 1
ATOM 691 O O . ASP A 1 89 ? -7.178 -7.481 -18.301 1.00 55.44 89 ASP A O 1
ATOM 695 N N . ASN A 1 90 ? -7.321 -9.658 -18.874 1.00 57.66 90 ASN A N 1
ATOM 696 C CA . ASN A 1 90 ? -7.188 -10.328 -17.578 1.00 57.66 90 ASN A CA 1
ATOM 697 C C . ASN A 1 90 ? -6.055 -9.740 -16.700 1.00 57.66 90 ASN A C 1
ATOM 699 O O . ASN A 1 90 ? -4.967 -10.312 -16.595 1.00 57.66 90 ASN A O 1
ATOM 703 N N . GLN A 1 91 ? -6.286 -8.576 -16.094 1.00 67.25 91 GLN A N 1
ATOM 704 C CA . GLN A 1 91 ? -5.292 -7.788 -15.374 1.00 67.25 91 GLN A CA 1
ATOM 705 C C . GLN A 1 91 ? -5.510 -8.006 -13.882 1.00 67.25 91 GLN A C 1
ATOM 707 O O . GLN A 1 91 ? -6.543 -7.643 -13.316 1.00 67.25 91 GLN A O 1
ATOM 712 N N . ALA A 1 92 ? -4.517 -8.613 -13.238 1.00 71.56 92 ALA A N 1
ATOM 713 C CA . ALA A 1 92 ? -4.461 -8.707 -11.789 1.00 71.56 92 ALA A CA 1
ATOM 714 C C . ALA A 1 92 ? -3.658 -7.532 -11.225 1.00 71.56 92 ALA A C 1
ATOM 716 O O . ALA A 1 92 ? -2.525 -7.279 -11.640 1.00 71.56 92 ALA A O 1
ATOM 717 N N . PHE A 1 93 ? -4.247 -6.833 -10.259 1.00 81.12 93 PHE A N 1
ATOM 718 C CA . PHE A 1 93 ? -3.638 -5.698 -9.574 1.00 81.12 93 PHE A CA 1
ATOM 719 C C . PHE A 1 93 ? -3.233 -6.099 -8.162 1.00 81.12 93 PHE A C 1
ATOM 721 O O . PHE A 1 93 ? -3.922 -6.872 -7.489 1.00 81.12 93 PHE A O 1
ATOM 728 N N . PHE A 1 94 ? -2.129 -5.531 -7.684 1.00 84.69 94 PHE A N 1
ATOM 729 C CA . PHE A 1 94 ? -1.709 -5.678 -6.297 1.00 84.69 94 PHE A CA 1
ATOM 730 C C . PHE A 1 94 ? -1.238 -4.348 -5.709 1.00 84.69 94 PHE A C 1
ATOM 732 O O . PHE A 1 94 ? -0.737 -3.471 -6.414 1.00 84.69 94 PHE A O 1
ATOM 739 N N . ALA A 1 95 ? -1.376 -4.235 -4.391 1.00 87.69 95 ALA A N 1
ATOM 740 C CA . ALA A 1 95 ? -0.873 -3.142 -3.579 1.00 87.69 95 ALA A CA 1
ATOM 741 C C . ALA A 1 95 ? -0.204 -3.696 -2.313 1.00 87.69 95 ALA A C 1
ATOM 743 O O . ALA A 1 95 ? -0.690 -4.642 -1.688 1.00 87.69 95 ALA A O 1
ATOM 744 N N . VAL A 1 96 ? 0.918 -3.109 -1.910 1.00 88.75 96 VAL A N 1
ATOM 745 C CA . VAL A 1 96 ? 1.632 -3.456 -0.678 1.00 88.75 96 VAL A CA 1
ATOM 746 C C . VAL A 1 96 ? 1.907 -2.186 0.100 1.00 88.75 96 VAL A C 1
ATOM 748 O O . VAL A 1 96 ? 2.597 -1.304 -0.399 1.00 88.75 96 VAL A O 1
ATOM 751 N N . ILE A 1 97 ? 1.406 -2.120 1.331 1.00 91.56 97 ILE A N 1
ATOM 752 C CA . ILE A 1 97 ? 1.735 -1.054 2.281 1.00 91.56 97 ILE A CA 1
ATOM 753 C C . ILE A 1 97 ? 2.677 -1.642 3.322 1.00 91.56 97 ILE A C 1
ATOM 755 O O . ILE A 1 97 ? 2.363 -2.670 3.927 1.00 91.56 97 ILE A O 1
ATOM 759 N N . LYS A 1 98 ? 3.839 -1.011 3.514 1.00 91.50 98 LYS A N 1
ATOM 760 C CA . LYS A 1 98 ? 4.890 -1.510 4.410 1.00 91.50 98 LYS A CA 1
ATOM 761 C C . LYS A 1 98 ? 5.583 -0.384 5.168 1.00 91.50 98 LYS A C 1
ATOM 763 O O . LYS A 1 98 ? 5.956 0.623 4.565 1.00 91.50 98 LYS A O 1
ATOM 768 N N . LYS A 1 99 ? 5.853 -0.611 6.458 1.00 92.44 99 LYS A N 1
ATOM 769 C CA . LYS A 1 99 ? 6.751 0.227 7.256 1.00 92.44 99 LYS A CA 1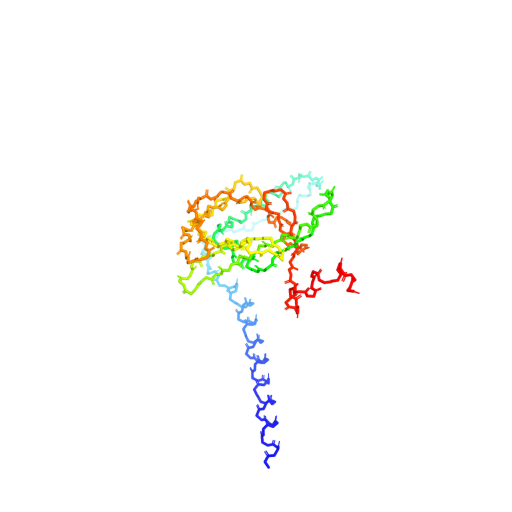
ATOM 770 C C . LYS A 1 99 ? 8.225 -0.084 6.968 1.00 92.44 99 LYS A C 1
ATOM 772 O O . LYS A 1 99 ? 8.677 -1.229 7.050 1.00 92.44 99 LYS A O 1
ATOM 777 N N . ASN A 1 100 ? 8.986 0.948 6.637 1.00 85.44 100 ASN A N 1
ATOM 778 C CA . ASN A 1 100 ? 10.418 0.890 6.377 1.00 85.44 100 ASN A CA 1
ATOM 779 C C . ASN A 1 100 ? 11.235 0.966 7.679 1.00 85.44 100 ASN A C 1
ATOM 781 O O . ASN A 1 100 ? 10.733 1.436 8.703 1.00 85.44 100 ASN A O 1
ATOM 785 N N . PRO A 1 101 ? 12.525 0.569 7.660 1.00 85.88 101 PRO A N 1
ATOM 786 C CA . PRO A 1 101 ? 13.411 0.706 8.819 1.00 85.88 101 PRO A CA 1
ATOM 787 C C . PRO A 1 101 ? 13.580 2.148 9.325 1.00 85.88 101 PRO A C 1
ATOM 789 O O . PRO A 1 101 ? 13.878 2.334 10.501 1.00 85.88 101 PRO A O 1
ATOM 792 N N . SER A 1 102 ? 13.373 3.157 8.466 1.00 85.50 102 SER A N 1
ATOM 793 C CA . SER A 1 102 ? 13.361 4.580 8.845 1.00 85.50 102 SER A CA 1
ATOM 794 C C . SER A 1 102 ? 12.150 4.972 9.700 1.00 85.50 102 SER A C 1
ATOM 796 O O . SER A 1 102 ? 12.131 6.055 10.274 1.00 85.50 102 SER A O 1
ATOM 798 N N . GLY A 1 103 ? 11.143 4.100 9.807 1.00 85.69 103 GLY A N 1
ATOM 799 C CA . GLY A 1 103 ? 9.866 4.381 10.460 1.00 85.69 103 GLY A CA 1
ATOM 800 C C . GLY A 1 103 ? 8.795 4.938 9.519 1.00 85.69 103 GLY A C 1
ATOM 801 O O . GLY A 1 103 ? 7.633 4.985 9.915 1.00 85.69 103 GLY A O 1
ATOM 802 N N . GLU A 1 104 ? 9.165 5.299 8.289 1.00 90.38 104 GLU A N 1
ATOM 803 C CA . GLU A 1 104 ? 8.263 5.796 7.243 1.00 90.38 104 GLU A CA 1
ATOM 804 C C . GLU A 1 104 ? 7.529 4.649 6.540 1.00 90.38 104 GLU A C 1
ATOM 806 O O . GLU A 1 104 ? 7.969 3.500 6.587 1.00 90.38 104 GLU A O 1
ATOM 811 N N . TYR A 1 105 ? 6.428 4.949 5.852 1.00 93.00 105 TYR A N 1
ATOM 812 C CA . TYR A 1 105 ? 5.669 3.959 5.089 1.00 93.00 105 TYR A CA 1
ATOM 813 C C . TYR A 1 105 ? 5.898 4.102 3.585 1.00 93.00 105 TYR A C 1
ATOM 815 O O . TYR A 1 105 ? 6.072 5.201 3.062 1.00 93.00 105 TYR A O 1
ATOM 823 N N . SER A 1 106 ? 5.852 2.974 2.886 1.00 93.06 106 SER A N 1
ATOM 824 C CA . SER A 1 106 ? 5.884 2.902 1.425 1.00 93.06 106 SER A CA 1
ATOM 825 C C . SER A 1 106 ? 4.639 2.210 0.891 1.00 93.06 106 SER A C 1
ATOM 827 O O . SER A 1 106 ? 4.056 1.356 1.567 1.00 93.06 106 SER A O 1
ATOM 829 N N . LEU A 1 107 ? 4.263 2.584 -0.330 1.00 93.00 107 LEU A N 1
ATOM 830 C CA . LEU A 1 107 ? 3.271 1.899 -1.140 1.00 93.00 107 LEU A CA 1
ATOM 831 C C . LEU A 1 107 ? 3.955 1.353 -2.393 1.00 93.00 107 LEU A C 1
ATOM 833 O O . LEU A 1 107 ? 4.541 2.112 -3.163 1.00 93.00 107 LEU A O 1
ATOM 837 N N . THR A 1 108 ? 3.816 0.054 -2.626 1.00 89.44 108 THR A N 1
ATOM 838 C CA . THR A 1 108 ? 4.131 -0.573 -3.912 1.00 89.44 108 THR A CA 1
ATOM 839 C C . THR A 1 108 ? 2.834 -0.952 -4.612 1.00 89.44 108 THR A C 1
ATOM 841 O O . THR A 1 108 ? 2.007 -1.631 -4.006 1.00 89.44 108 THR A O 1
ATOM 844 N N . LYS A 1 109 ? 2.664 -0.564 -5.877 1.00 86.50 109 LYS A N 1
ATOM 845 C CA . LYS A 1 109 ? 1.530 -0.951 -6.734 1.00 86.50 109 LYS A CA 1
ATOM 846 C C . LYS A 1 109 ? 2.040 -1.533 -8.054 1.00 86.50 109 LYS A C 1
ATOM 848 O O . LYS A 1 109 ? 3.137 -1.187 -8.494 1.00 86.50 109 LYS A O 1
ATOM 853 N N . GLY A 1 110 ? 1.263 -2.405 -8.687 1.00 82.19 110 GLY A N 1
ATOM 854 C CA . GLY A 1 110 ? 1.637 -2.944 -9.992 1.00 82.19 110 GLY A CA 1
ATOM 855 C C . GLY A 1 110 ? 0.624 -3.900 -10.605 1.00 82.19 110 GLY A C 1
ATOM 856 O O . GLY A 1 110 ? -0.406 -4.227 -10.007 1.00 82.19 110 GLY A O 1
ATOM 857 N N . LEU A 1 111 ? 0.968 -4.344 -11.813 1.00 78.38 111 LEU A N 1
ATOM 858 C CA . LEU A 1 111 ? 0.234 -5.333 -12.596 1.00 78.38 111 LEU A CA 1
ATOM 859 C C . LEU A 1 111 ? 0.952 -6.679 -12.523 1.00 78.38 111 LEU A C 1
ATOM 861 O O . LEU A 1 111 ? 2.149 -6.787 -12.798 1.00 78.38 111 LEU A O 1
ATOM 865 N N . MET A 1 112 ? 0.218 -7.726 -12.168 1.00 71.94 112 MET A N 1
ATOM 866 C CA . MET A 1 112 ? 0.759 -9.075 -12.116 1.00 71.94 112 MET A CA 1
ATOM 867 C C . MET A 1 112 ? 1.189 -9.570 -13.508 1.00 71.94 112 MET A C 1
ATOM 869 O O . MET A 1 112 ? 0.567 -9.243 -14.513 1.00 71.94 112 MET A O 1
ATOM 873 N N . TRP A 1 113 ? 2.253 -10.384 -13.541 1.00 66.25 113 TRP A N 1
ATOM 874 C CA . TRP A 1 113 ? 2.866 -10.954 -14.753 1.00 66.25 113 TRP A CA 1
ATOM 875 C C . TRP A 1 113 ? 3.419 -9.918 -15.738 1.00 66.25 113 TRP A C 1
ATOM 877 O O . TRP A 1 113 ? 3.728 -10.251 -16.880 1.00 66.25 113 TRP A O 1
ATOM 887 N N . THR A 1 114 ? 3.590 -8.680 -15.282 1.00 71.44 114 THR A N 1
ATOM 888 C CA . THR A 1 114 ? 4.261 -7.617 -16.025 1.00 71.44 114 THR A CA 1
ATOM 889 C C . THR A 1 114 ? 5.464 -7.113 -15.236 1.00 71.44 114 THR A C 1
ATOM 891 O O . THR A 1 114 ? 5.546 -7.305 -14.021 1.00 71.44 114 THR A O 1
ATOM 894 N N . ASP A 1 115 ? 6.357 -6.399 -15.915 1.00 69.06 115 ASP A N 1
ATOM 895 C CA . ASP A 1 115 ? 7.449 -5.662 -15.271 1.00 69.06 115 ASP A CA 1
ATOM 896 C C . ASP A 1 115 ? 6.984 -4.303 -14.703 1.00 69.06 115 ASP A C 1
ATOM 898 O O . ASP A 1 115 ? 7.798 -3.499 -14.246 1.00 69.06 115 ASP A O 1
ATOM 902 N N . TYR A 1 116 ? 5.675 -4.018 -14.735 1.00 73.19 116 TYR A N 1
ATOM 903 C CA . TYR A 1 116 ? 5.108 -2.769 -14.239 1.00 73.19 116 TYR A CA 1
ATOM 904 C C . TYR A 1 116 ? 4.905 -2.828 -12.721 1.00 73.19 116 TYR A C 1
ATOM 906 O O . TYR A 1 116 ? 3.886 -3.311 -12.213 1.00 73.19 116 TYR A O 1
ATOM 914 N N . LEU A 1 117 ? 5.905 -2.323 -12.001 1.00 79.19 117 LEU A N 1
ATOM 915 C CA . LEU A 1 117 ? 5.913 -2.188 -10.550 1.00 79.19 117 LEU A CA 1
ATOM 916 C C . LEU A 1 117 ? 6.458 -0.812 -10.166 1.00 79.19 117 LEU A C 1
ATOM 918 O O . LEU A 1 117 ? 7.579 -0.455 -10.519 1.00 79.19 117 LEU A O 1
ATOM 922 N N . GLU A 1 118 ? 5.683 -0.068 -9.386 1.00 84.88 118 GLU A N 1
ATOM 923 C CA . GLU A 1 118 ? 6.058 1.250 -8.881 1.00 84.88 118 GLU A CA 1
ATOM 924 C C . GLU A 1 118 ? 6.048 1.231 -7.357 1.00 84.88 118 GLU A C 1
ATOM 926 O O . GLU A 1 118 ? 5.118 0.719 -6.733 1.00 84.88 118 GLU A O 1
ATOM 931 N N . THR A 1 119 ? 7.092 1.781 -6.737 1.00 89.88 119 THR A N 1
ATOM 932 C CA . THR A 1 119 ? 7.179 1.927 -5.279 1.00 89.88 119 THR A CA 1
ATOM 933 C C . THR A 1 119 ? 7.432 3.378 -4.930 1.00 89.88 119 THR A C 1
ATOM 935 O O . THR A 1 119 ? 8.394 3.963 -5.418 1.00 89.88 119 THR A O 1
ATOM 938 N N . GLY A 1 120 ? 6.581 3.938 -4.077 1.00 91.56 120 GLY A N 1
ATOM 939 C CA . GLY A 1 120 ? 6.664 5.319 -3.622 1.00 91.56 120 GLY A CA 1
ATOM 940 C C . GLY A 1 120 ? 6.584 5.433 -2.104 1.00 91.56 120 GLY A C 1
ATOM 941 O O . GLY A 1 120 ? 6.158 4.506 -1.406 1.00 91.56 120 GLY A O 1
ATOM 942 N N . ASN A 1 121 ? 7.005 6.583 -1.588 1.00 95.19 121 ASN A N 1
ATOM 943 C CA . ASN A 1 121 ? 6.940 6.906 -0.165 1.00 95.19 121 ASN A CA 1
ATOM 944 C C . ASN A 1 121 ? 5.611 7.585 0.152 1.00 95.19 121 ASN A C 1
ATOM 946 O O . ASN A 1 121 ? 5.217 8.517 -0.544 1.00 95.19 121 ASN A O 1
ATOM 950 N N . ILE A 1 122 ? 4.938 7.154 1.218 1.00 95.50 122 ILE A N 1
ATOM 951 C CA . ILE A 1 122 ? 3.733 7.824 1.711 1.00 95.50 122 ILE A CA 1
ATOM 952 C C . ILE A 1 122 ? 4.190 9.018 2.553 1.00 95.50 122 ILE A C 1
ATOM 954 O O . ILE A 1 122 ? 4.677 8.837 3.669 1.00 95.50 122 ILE A O 1
ATOM 958 N N . THR A 1 123 ? 4.064 10.231 2.016 1.00 95.06 123 THR A N 1
ATOM 959 C CA . THR A 1 123 ? 4.575 11.462 2.646 1.00 95.06 123 THR A CA 1
ATOM 960 C C . THR A 1 123 ? 3.522 12.196 3.469 1.00 95.06 123 THR A C 1
ATOM 962 O O . THR A 1 123 ? 3.865 12.960 4.373 1.00 95.06 123 THR A O 1
ATOM 965 N N . LYS A 1 124 ? 2.235 11.949 3.200 1.0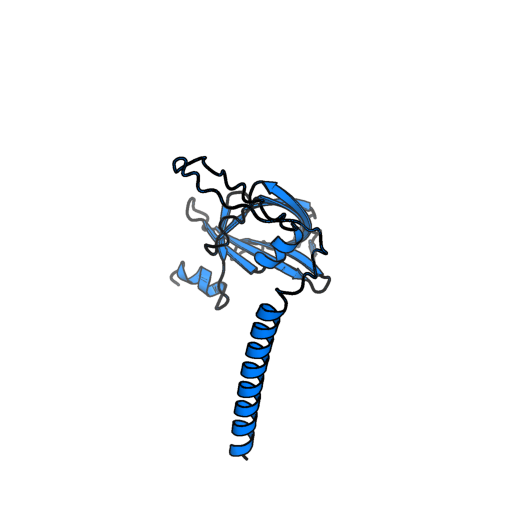0 94.62 124 LYS A N 1
ATOM 966 C CA . LYS A 1 124 ? 1.115 12.538 3.943 1.00 94.62 124 LYS A CA 1
ATOM 967 C C . LYS A 1 124 ? -0.058 11.565 4.036 1.00 94.62 124 LYS A C 1
ATOM 969 O O . LYS A 1 124 ? -0.372 10.881 3.064 1.00 94.62 124 LYS A O 1
ATOM 974 N N . VAL A 1 125 ? -0.732 11.569 5.186 1.00 93.56 125 VAL A N 1
ATOM 975 C CA . VAL A 1 125 ? -2.027 10.911 5.409 1.00 93.56 125 VAL A CA 1
ATOM 976 C C . VAL A 1 125 ? -3.010 11.943 5.946 1.00 93.56 125 VAL A C 1
ATOM 978 O O . VAL A 1 125 ? -2.732 12.607 6.943 1.00 93.56 125 VAL A O 1
ATOM 981 N N . GLU A 1 126 ? -4.157 12.091 5.293 1.00 93.69 126 GLU A N 1
ATOM 982 C CA . GLU A 1 126 ? -5.173 13.081 5.654 1.00 93.69 126 GLU A CA 1
ATOM 983 C C . GLU A 1 126 ? -6.558 12.435 5.695 1.00 93.69 126 GLU A C 1
ATOM 985 O O . GLU A 1 126 ? -6.988 11.838 4.714 1.00 93.69 126 GLU A O 1
ATOM 990 N N . LYS A 1 127 ? -7.269 12.547 6.825 1.00 91.62 127 LYS A N 1
ATOM 991 C CA . LYS A 1 127 ? -8.663 12.089 6.934 1.00 91.62 127 LYS A CA 1
ATOM 992 C C . LYS A 1 127 ? -9.556 13.043 6.138 1.00 91.62 127 LYS A C 1
ATOM 994 O O . LYS A 1 127 ? -9.571 14.238 6.421 1.00 91.62 127 LYS A O 1
ATOM 999 N N . ILE A 1 128 ? -10.307 12.513 5.177 1.00 92.25 128 ILE A N 1
ATOM 1000 C CA . ILE A 1 128 ? -11.209 13.288 4.303 1.00 92.25 128 ILE A CA 1
ATOM 1001 C C . ILE A 1 128 ? -12.688 12.932 4.500 1.00 92.25 128 ILE A C 1
ATOM 1003 O O . ILE A 1 128 ? -13.564 13.646 4.020 1.00 92.25 128 ILE A O 1
ATOM 1007 N N . GLY A 1 129 ? -12.976 11.861 5.239 1.00 88.25 129 GLY A N 1
ATOM 1008 C CA . GLY A 1 129 ? -14.333 11.406 5.515 1.00 88.25 129 GLY A CA 1
ATOM 1009 C C . GLY A 1 129 ? -14.378 10.378 6.641 1.00 88.25 129 GLY A C 1
ATOM 1010 O O . GLY A 1 129 ? -13.374 10.092 7.304 1.00 88.25 129 GLY A O 1
ATOM 1011 N N . LYS A 1 130 ? -15.561 9.808 6.881 1.00 86.00 130 LYS A N 1
ATOM 1012 C CA . LYS A 1 130 ? -15.720 8.728 7.861 1.00 86.00 130 LYS A CA 1
ATOM 1013 C C . LYS A 1 130 ? -15.063 7.458 7.323 1.00 86.00 130 LYS A C 1
ATOM 1015 O O . LYS A 1 130 ? -15.596 6.824 6.418 1.00 86.00 130 LYS A O 1
ATOM 1020 N N . GLY A 1 131 ? -13.907 7.102 7.882 1.00 84.50 131 GLY A N 1
ATOM 1021 C CA . GLY A 1 131 ? -13.112 5.961 7.426 1.00 84.50 131 GLY A CA 1
ATOM 1022 C C . GLY A 1 131 ? -12.509 6.151 6.030 1.00 84.50 131 GLY A C 1
ATOM 1023 O O . GLY A 1 131 ? -12.161 5.163 5.393 1.00 84.50 131 GLY A O 1
ATOM 1024 N N . GLU A 1 132 ? -12.396 7.391 5.553 1.00 90.00 132 GLU A N 1
ATOM 1025 C CA . GLU A 1 132 ? -11.791 7.727 4.261 1.00 90.00 132 GLU A CA 1
ATOM 1026 C C . GLU A 1 132 ? -10.579 8.627 4.462 1.00 90.00 132 GLU A C 1
ATOM 1028 O O . GLU A 1 132 ? -10.649 9.640 5.169 1.00 90.00 132 GLU A O 1
ATOM 1033 N N . TYR A 1 133 ? -9.469 8.252 3.832 1.00 92.25 133 TYR A N 1
ATOM 1034 C CA . TYR A 1 133 ? -8.191 8.941 3.955 1.00 92.25 133 TYR A CA 1
ATOM 1035 C C . TYR A 1 133 ? -7.579 9.153 2.577 1.00 92.25 133 TYR A C 1
ATOM 1037 O O . TYR A 1 133 ? -7.637 8.271 1.727 1.00 92.25 133 TYR A O 1
ATOM 1045 N N . ASN A 1 134 ? -6.948 10.303 2.378 1.00 94.44 134 ASN A N 1
ATOM 1046 C CA . ASN A 1 134 ? -6.109 10.572 1.223 1.00 94.44 134 ASN A CA 1
ATOM 1047 C C . ASN A 1 134 ? -4.637 10.346 1.594 1.00 94.44 134 ASN A C 1
ATOM 1049 O O . ASN A 1 134 ? -4.142 10.913 2.572 1.00 94.44 134 ASN A O 1
ATOM 1053 N N . LEU A 1 135 ? -3.949 9.523 0.808 1.00 94.81 135 LEU A N 1
ATOM 1054 C CA . LEU A 1 135 ? -2.518 9.262 0.898 1.00 94.81 135 LEU A CA 1
ATOM 1055 C C . LEU A 1 135 ? -1.809 10.037 -0.212 1.00 94.81 135 LEU A C 1
ATOM 1057 O O . LEU A 1 135 ? -2.087 9.813 -1.389 1.00 94.81 135 LEU A O 1
ATOM 1061 N N . THR A 1 136 ? -0.869 10.908 0.145 1.00 96.25 136 THR A N 1
ATOM 1062 C CA . THR A 1 136 ? 0.059 11.488 -0.835 1.00 96.25 136 THR A CA 1
ATOM 1063 C C . THR A 1 136 ? 1.262 10.565 -0.956 1.00 96.25 136 THR A C 1
ATOM 1065 O O . THR A 1 136 ? 1.944 10.306 0.039 1.00 96.25 136 THR A O 1
ATOM 1068 N N . VAL A 1 137 ? 1.497 10.046 -2.162 1.00 96.50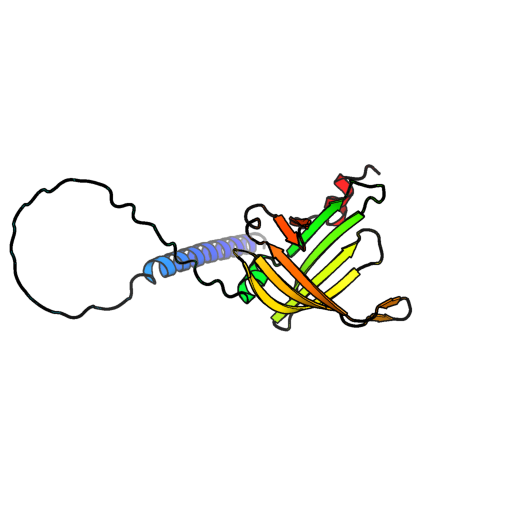 137 VAL A N 1
ATOM 1069 C CA . VAL A 1 137 ? 2.570 9.089 -2.444 1.00 96.50 137 VAL A CA 1
ATOM 1070 C C . VAL A 1 137 ? 3.522 9.669 -3.478 1.00 96.50 137 VAL A C 1
ATOM 1072 O O . VAL A 1 137 ? 3.114 10.007 -4.585 1.00 96.50 137 VAL A O 1
ATOM 1075 N N . GLU A 1 138 ? 4.797 9.776 -3.119 1.00 96.56 138 GLU A N 1
ATOM 1076 C CA . GLU A 1 138 ? 5.859 10.240 -4.011 1.00 96.56 138 GLU A CA 1
ATOM 1077 C C . GLU A 1 138 ? 6.601 9.044 -4.607 1.00 96.56 138 GLU A C 1
ATOM 1079 O O . GLU A 1 138 ? 7.310 8.319 -3.902 1.00 96.56 138 GLU A O 1
ATOM 1084 N N . PHE A 1 139 ? 6.433 8.844 -5.914 1.00 93.25 139 PHE A N 1
ATOM 1085 C CA . PHE A 1 139 ? 7.144 7.846 -6.700 1.00 93.25 139 PHE A CA 1
ATOM 1086 C C . PHE A 1 139 ? 8.418 8.482 -7.272 1.00 93.25 139 PHE A C 1
ATOM 1088 O O . PHE A 1 139 ? 8.334 9.418 -8.072 1.00 93.25 139 PHE A O 1
ATOM 1095 N N . PRO A 1 140 ? 9.614 8.029 -6.858 1.00 90.88 140 PRO A N 1
ATOM 1096 C CA . PRO A 1 140 ? 10.862 8.588 -7.355 1.00 90.88 140 PRO A CA 1
ATOM 1097 C C . PRO A 1 140 ? 11.090 8.200 -8.818 1.00 90.88 140 PRO A C 1
ATOM 1099 O O . PRO A 1 140 ? 10.628 7.156 -9.277 1.00 90.88 140 PRO A O 1
ATOM 1102 N N . THR A 1 141 ? 11.876 9.008 -9.529 1.00 88.50 141 THR A N 1
ATOM 1103 C CA . THR A 1 141 ? 12.381 8.636 -10.854 1.00 88.50 141 THR A CA 1
ATOM 1104 C C . THR A 1 141 ? 13.190 7.347 -10.749 1.00 88.50 141 THR A C 1
ATOM 1106 O O . THR A 1 141 ? 14.120 7.253 -9.942 1.00 88.50 141 THR A O 1
ATOM 1109 N N . VAL A 1 142 ? 12.862 6.373 -11.592 1.00 84.75 142 VAL A N 1
ATOM 1110 C CA . VAL A 1 142 ? 13.647 5.151 -11.760 1.00 84.75 142 VAL A CA 1
ATOM 1111 C C . VAL A 1 142 ? 14.357 5.252 -13.098 1.00 84.75 142 VAL A C 1
ATOM 1113 O O . VAL A 1 142 ? 13.717 5.233 -14.142 1.00 84.75 142 VAL A O 1
ATOM 1116 N N . ASP A 1 143 ? 15.679 5.369 -13.055 1.00 84.56 143 ASP A N 1
ATOM 1117 C CA . ASP A 1 143 ? 16.538 5.377 -14.238 1.00 84.56 143 ASP A CA 1
ATOM 1118 C C . ASP A 1 143 ? 17.560 4.249 -14.094 1.00 84.56 143 ASP A C 1
ATOM 1120 O O . ASP A 1 143 ? 18.453 4.295 -13.241 1.00 84.56 143 ASP A O 1
ATOM 1124 N N . ASN A 1 144 ? 17.366 3.181 -14.862 1.00 79.06 144 ASN A N 1
ATOM 1125 C CA . ASN A 1 144 ? 18.288 2.058 -14.928 1.00 79.06 144 ASN A CA 1
ATOM 1126 C C . ASN A 1 144 ? 18.488 1.606 -16.381 1.00 79.06 144 ASN A C 1
ATOM 1128 O O . ASN A 1 144 ? 17.781 2.033 -17.288 1.00 79.06 144 ASN A O 1
ATOM 1132 N N . GLU A 1 145 ? 19.451 0.707 -16.605 1.00 74.38 145 GLU A N 1
ATOM 1133 C CA . GLU A 1 145 ? 19.833 0.252 -17.953 1.00 74.38 145 GLU A CA 1
ATOM 1134 C C . GLU A 1 145 ? 18.675 -0.340 -18.780 1.00 74.38 145 GLU A C 1
ATOM 1136 O O . GLU A 1 145 ? 18.774 -0.396 -20.004 1.00 74.38 145 GLU A O 1
ATOM 1141 N N . MET A 1 146 ? 17.594 -0.790 -18.134 1.00 74.38 146 MET A N 1
ATOM 1142 C CA . MET A 1 146 ? 16.458 -1.446 -18.783 1.00 74.38 146 MET A CA 1
ATOM 1143 C C . MET A 1 146 ? 15.189 -0.591 -18.832 1.00 74.38 146 MET A C 1
ATOM 1145 O O . MET A 1 146 ? 14.307 -0.891 -19.635 1.00 74.38 146 MET A O 1
ATOM 1149 N N . ASN A 1 147 ? 15.059 0.439 -17.992 1.00 69.56 147 ASN A N 1
ATOM 1150 C CA . ASN A 1 147 ? 13.826 1.208 -17.883 1.00 69.56 147 ASN A CA 1
ATOM 1151 C C . ASN A 1 147 ? 14.062 2.637 -17.374 1.00 69.56 147 ASN A C 1
ATOM 1153 O O . ASN A 1 147 ? 14.838 2.856 -16.441 1.00 69.56 147 ASN A O 1
ATOM 1157 N N . TYR A 1 148 ? 13.323 3.581 -17.957 1.00 82.31 148 TYR A N 1
ATOM 1158 C CA . TYR A 1 148 ? 13.209 4.956 -17.487 1.00 82.31 148 TYR A CA 1
ATOM 1159 C C . TYR A 1 148 ? 11.747 5.244 -17.142 1.00 82.31 148 TYR A C 1
ATOM 1161 O O . TYR A 1 148 ? 10.879 5.212 -18.015 1.00 82.31 148 TYR A O 1
ATOM 1169 N N . ILE A 1 149 ? 11.489 5.547 -15.872 1.00 83.12 149 ILE A N 1
ATOM 1170 C CA . ILE A 1 149 ? 10.186 5.965 -15.355 1.00 83.12 149 ILE A CA 1
ATOM 1171 C C . ILE A 1 149 ? 10.374 7.327 -14.692 1.00 83.12 149 ILE A C 1
ATOM 1173 O O . ILE A 1 149 ? 11.118 7.449 -13.716 1.00 83.12 149 ILE A O 1
ATOM 1177 N N . GLU A 1 150 ? 9.706 8.352 -15.220 1.00 91.19 150 GLU A N 1
ATOM 1178 C CA . GLU A 1 150 ? 9.722 9.694 -14.638 1.00 91.19 150 GLU A CA 1
ATOM 1179 C C . GLU A 1 150 ? 8.998 9.705 -13.281 1.00 91.19 150 GLU A C 1
ATOM 1181 O O . GLU A 1 150 ? 7.915 9.132 -13.120 1.00 91.19 150 GLU A O 1
ATOM 1186 N N . GLY A 1 151 ? 9.618 10.346 -12.288 1.00 93.00 151 GLY A N 1
ATOM 1187 C CA . GLY A 1 151 ? 9.044 10.483 -10.956 1.00 93.00 151 GLY A CA 1
ATOM 1188 C C . GLY A 1 151 ? 7.779 11.339 -10.959 1.00 93.00 151 GLY A C 1
ATOM 1189 O O . GLY A 1 151 ? 7.665 12.310 -11.706 1.00 93.00 151 GLY A O 1
ATOM 1190 N N . HIS A 1 152 ? 6.830 10.985 -10.101 1.00 95.19 152 HIS A N 1
ATOM 1191 C CA . HIS A 1 152 ? 5.537 11.653 -10.004 1.00 95.19 152 HIS A CA 1
ATOM 1192 C C . HIS A 1 152 ? 4.945 11.522 -8.597 1.00 95.19 152 HIS A C 1
ATOM 1194 O O . HIS A 1 152 ? 5.422 10.756 -7.757 1.00 95.19 152 HIS A O 1
ATOM 1200 N N . THR A 1 153 ? 3.894 12.294 -8.330 1.00 96.81 153 THR A N 1
ATOM 1201 C CA . THR A 1 153 ? 3.156 12.249 -7.066 1.00 96.81 153 THR A CA 1
ATOM 1202 C C . THR A 1 153 ? 1.712 11.877 -7.340 1.00 96.81 153 THR A C 1
ATOM 1204 O O . THR A 1 153 ? 1.036 12.570 -8.100 1.00 96.81 153 THR A O 1
ATOM 1207 N N . ASP A 1 154 ? 1.232 10.847 -6.653 1.00 95.12 154 ASP A N 1
ATOM 1208 C CA . ASP A 1 154 ? -0.166 10.440 -6.697 1.00 95.12 154 ASP A CA 1
ATOM 1209 C C . ASP A 1 154 ? -0.885 10.781 -5.395 1.00 95.12 154 ASP A C 1
ATOM 1211 O O . ASP A 1 154 ? -0.307 10.781 -4.304 1.00 95.12 154 ASP A O 1
ATOM 1215 N N . ASN A 1 155 ? -2.188 11.021 -5.524 1.00 95.06 155 ASN A N 1
ATOM 1216 C CA . ASN A 1 155 ? -3.118 11.069 -4.406 1.00 95.06 155 ASN A CA 1
ATOM 1217 C C . ASN A 1 155 ? -4.001 9.830 -4.470 1.00 95.06 155 ASN A C 1
ATOM 1219 O O . ASN A 1 155 ? -4.675 9.587 -5.471 1.00 95.06 155 ASN A O 1
ATOM 1223 N N . ILE A 1 156 ? -3.958 9.034 -3.411 1.00 92.31 156 ILE A N 1
ATOM 1224 C CA . ILE A 1 156 ? -4.623 7.742 -3.346 1.00 92.31 156 ILE A CA 1
ATOM 1225 C C . ILE A 1 156 ? -5.630 7.786 -2.212 1.00 92.31 156 ILE A C 1
ATOM 1227 O O . ILE A 1 156 ? -5.265 7.912 -1.045 1.00 92.31 156 ILE A O 1
ATOM 1231 N N . THR A 1 157 ? -6.904 7.654 -2.558 1.00 92.06 157 THR A N 1
ATOM 1232 C CA . THR A 1 157 ? -7.972 7.572 -1.567 1.00 92.06 157 THR A CA 1
ATOM 1233 C C . THR A 1 157 ? -8.109 6.137 -1.089 1.00 92.06 157 THR A C 1
ATOM 1235 O O . THR A 1 157 ? -8.257 5.223 -1.903 1.00 92.06 157 THR A O 1
ATOM 1238 N N . ILE A 1 158 ? -8.078 5.944 0.228 1.00 90.69 158 ILE A N 1
ATOM 1239 C CA . ILE A 1 158 ? -8.354 4.669 0.882 1.00 90.69 158 ILE A CA 1
ATOM 1240 C C . ILE A 1 158 ? -9.641 4.745 1.704 1.00 90.69 158 ILE A C 1
ATOM 1242 O O . ILE A 1 158 ? -9.861 5.720 2.423 1.00 90.69 158 ILE A O 1
ATOM 1246 N N . ASN A 1 159 ? -10.465 3.695 1.646 1.00 88.56 159 ASN A N 1
ATOM 1247 C CA . ASN A 1 159 ? -11.617 3.525 2.537 1.00 88.56 159 ASN A CA 1
ATOM 1248 C C . ASN A 1 159 ? -11.420 2.292 3.429 1.00 88.56 159 ASN A C 1
ATOM 1250 O O . ASN A 1 159 ? -11.322 1.158 2.952 1.00 88.56 159 ASN A O 1
ATOM 1254 N N . ILE A 1 160 ? -11.355 2.532 4.737 1.00 84.31 160 ILE A N 1
ATOM 1255 C CA . ILE A 1 160 ? -10.996 1.541 5.757 1.00 84.31 160 ILE A CA 1
ATOM 1256 C C . ILE A 1 160 ? -12.204 0.921 6.458 1.00 84.31 160 ILE A C 1
ATOM 1258 O O . ILE A 1 160 ? -12.046 -0.026 7.227 1.00 84.31 160 ILE A O 1
ATOM 1262 N N . ASN A 1 161 ? -13.423 1.400 6.189 1.00 77.19 161 ASN A N 1
ATOM 1263 C CA . ASN A 1 161 ? -14.635 0.885 6.838 1.00 77.19 161 ASN A CA 1
ATOM 1264 C C . ASN A 1 161 ? -14.870 -0.610 6.553 1.00 77.19 161 ASN A C 1
ATOM 1266 O O . ASN A 1 161 ? -15.640 -1.266 7.252 1.00 77.19 161 ASN A O 1
ATOM 1270 N N . LYS A 1 162 ? -14.193 -1.160 5.536 1.00 66.31 162 LYS A N 1
ATOM 1271 C CA . LYS A 1 162 ? -14.242 -2.575 5.157 1.00 66.31 162 LYS A CA 1
ATOM 1272 C C . LYS A 1 162 ? -13.049 -3.411 5.642 1.00 66.31 162 LYS A C 1
ATOM 1274 O O . LYS A 1 162 ? -13.014 -4.608 5.357 1.00 66.31 162 LYS A O 1
ATOM 1279 N N . LEU A 1 163 ? -12.124 -2.858 6.435 1.00 69.56 163 LEU A N 1
ATOM 1280 C CA . LEU A 1 163 ? -10.977 -3.619 6.957 1.00 69.56 163 LEU A CA 1
ATOM 1281 C C . LEU A 1 163 ? -11.388 -4.818 7.821 1.00 69.56 163 LEU A C 1
ATOM 1283 O O . LEU A 1 163 ? -10.705 -5.839 7.808 1.00 69.56 163 LEU A O 1
ATOM 1287 N N . SER A 1 164 ? -12.526 -4.735 8.520 1.00 64.44 164 SER A N 1
ATOM 1288 C CA . SER A 1 164 ? -13.100 -5.860 9.277 1.00 64.44 164 SER A CA 1
ATOM 1289 C C . SER A 1 164 ? -13.457 -7.069 8.402 1.00 64.44 164 SER A C 1
ATOM 1291 O O . SER A 1 164 ? -13.618 -8.171 8.921 1.00 64.44 164 SER A O 1
ATOM 1293 N N . SER A 1 165 ? -13.560 -6.875 7.084 1.00 66.62 165 SER A N 1
ATOM 1294 C CA . SER A 1 165 ? -13.888 -7.902 6.093 1.00 66.62 165 SER A CA 1
ATOM 1295 C C . SER A 1 165 ? -12.689 -8.386 5.263 1.00 66.62 165 SER A C 1
ATOM 1297 O O . SER A 1 165 ? -12.901 -9.000 4.224 1.00 66.62 165 SER A O 1
ATOM 1299 N N . ASP A 1 166 ? -11.444 -8.125 5.695 1.00 79.50 166 ASP A N 1
ATOM 1300 C CA . ASP A 1 166 ? -10.214 -8.406 4.921 1.00 79.50 166 ASP A CA 1
ATOM 1301 C C . ASP A 1 166 ? -10.172 -7.672 3.555 1.00 79.50 166 ASP A C 1
ATOM 1303 O O . ASP A 1 166 ? -9.465 -8.092 2.635 1.00 79.50 166 ASP A O 1
ATOM 1307 N N . LYS A 1 167 ? -10.902 -6.552 3.421 1.00 85.19 167 LYS A N 1
ATOM 1308 C CA . LYS A 1 167 ? -11.020 -5.754 2.189 1.00 85.19 167 LYS A CA 1
ATOM 1309 C C . LYS A 1 167 ? -10.543 -4.318 2.391 1.00 85.19 167 LYS A C 1
ATOM 1311 O O . LYS A 1 167 ? -10.838 -3.699 3.414 1.00 85.19 167 LYS A O 1
ATOM 1316 N N . LEU A 1 168 ? -9.842 -3.784 1.397 1.00 86.88 168 LEU A N 1
ATOM 1317 C CA . LEU A 1 168 ? -9.383 -2.396 1.340 1.00 86.88 168 LEU A CA 1
ATOM 1318 C C . LEU A 1 168 ? -9.781 -1.795 -0.005 1.00 86.88 168 LEU A C 1
ATOM 1320 O O . LEU A 1 168 ? -9.618 -2.443 -1.033 1.00 86.88 168 LEU A O 1
ATOM 1324 N N . ILE A 1 169 ? -10.306 -0.572 -0.010 1.00 86.44 169 ILE A N 1
ATOM 1325 C CA . ILE A 1 169 ? -10.678 0.110 -1.253 1.00 86.44 169 ILE A CA 1
ATOM 1326 C C . ILE A 1 169 ? -9.631 1.177 -1.559 1.00 86.44 169 ILE A C 1
ATOM 1328 O O . ILE A 1 169 ? -9.435 2.056 -0.725 1.00 86.44 169 ILE A O 1
ATOM 1332 N N . PHE A 1 170 ? -9.001 1.109 -2.732 1.00 86.00 170 PHE A N 1
ATOM 1333 C CA . PHE A 1 170 ? -8.121 2.141 -3.286 1.00 86.00 170 PHE A CA 1
ATOM 1334 C C . PHE A 1 170 ? -8.802 2.795 -4.490 1.00 86.00 170 PHE A C 1
ATOM 1336 O O . PHE A 1 170 ? -9.105 2.088 -5.446 1.00 86.00 170 PHE A O 1
ATOM 1343 N N . ASN A 1 171 ? -9.015 4.116 -4.477 1.00 86.00 171 ASN A N 1
ATOM 1344 C CA . ASN A 1 171 ? -9.645 4.861 -5.584 1.00 86.00 171 ASN A CA 1
ATOM 1345 C C . ASN A 1 171 ? -10.889 4.134 -6.138 1.00 86.00 171 ASN A C 1
ATOM 1347 O O . ASN A 1 171 ? -10.944 3.776 -7.313 1.00 86.00 171 ASN A O 1
ATOM 1351 N N . ASP A 1 172 ? -11.835 3.823 -5.248 1.00 82.31 172 ASP A N 1
ATOM 1352 C CA . ASP A 1 172 ? -13.087 3.104 -5.540 1.00 82.31 172 ASP A CA 1
ATOM 1353 C C . ASP A 1 172 ? -12.946 1.642 -6.006 1.00 82.31 172 ASP A C 1
ATOM 1355 O O . ASP A 1 172 ? -13.940 0.975 -6.288 1.00 82.31 172 ASP A O 1
ATOM 1359 N N . THR A 1 173 ? -11.728 1.099 -6.016 1.00 83.50 173 THR A N 1
ATOM 1360 C CA . THR A 1 173 ? -11.438 -0.285 -6.402 1.00 83.50 173 THR A CA 1
ATOM 1361 C C . THR A 1 173 ? -11.191 -1.154 -5.174 1.00 83.50 173 THR A C 1
ATOM 1363 O O . THR A 1 173 ? -10.392 -0.796 -4.313 1.00 83.50 173 THR A O 1
ATOM 1366 N N . GLU A 1 174 ? -11.857 -2.304 -5.080 1.00 85.50 174 GLU A N 1
ATOM 1367 C CA . GLU A 1 174 ? -11.764 -3.210 -3.930 1.00 85.50 174 GLU A CA 1
ATOM 1368 C C . GLU A 1 174 ? -10.614 -4.218 -4.079 1.00 85.50 174 GLU A C 1
ATOM 1370 O O . GLU A 1 174 ? -10.497 -4.903 -5.088 1.00 85.50 174 GLU A O 1
ATOM 1375 N N . PHE A 1 175 ? -9.784 -4.332 -3.043 1.00 85.06 175 PHE A N 1
ATOM 1376 C CA . PHE A 1 175 ? -8.663 -5.261 -2.951 1.00 85.06 175 PHE A CA 1
ATOM 1377 C C . PHE A 1 175 ? -8.849 -6.185 -1.749 1.00 85.06 175 PHE A C 1
ATOM 1379 O O . PHE A 1 175 ? -9.224 -5.743 -0.660 1.00 85.06 175 PHE A O 1
ATOM 1386 N N . GLU A 1 176 ? -8.508 -7.459 -1.918 1.00 86.75 176 GLU A N 1
ATOM 1387 C CA . GLU A 1 176 ? -8.575 -8.463 -0.858 1.00 86.75 176 GLU A CA 1
ATOM 1388 C C . GLU A 1 176 ? -7.196 -8.714 -0.244 1.00 86.75 176 GLU A C 1
ATOM 1390 O O . GLU A 1 176 ? -6.165 -8.666 -0.923 1.00 86.75 176 GLU A O 1
ATOM 1395 N N . LYS A 1 177 ? -7.157 -8.972 1.066 1.00 86.06 177 LYS A N 1
ATOM 1396 C CA . LYS A 1 177 ? -5.910 -9.245 1.786 1.00 86.06 177 LYS A CA 1
ATOM 1397 C C . LYS A 1 177 ? -5.310 -10.591 1.370 1.00 86.06 177 LYS A C 1
ATOM 1399 O O . LYS A 1 177 ? -5.900 -11.648 1.590 1.00 86.06 177 LYS A O 1
ATOM 1404 N N . ILE A 1 178 ? -4.073 -10.570 0.878 1.00 80.50 178 ILE A N 1
ATOM 1405 C CA . ILE A 1 178 ? -3.348 -11.771 0.446 1.00 80.50 178 ILE A CA 1
ATOM 1406 C C . ILE A 1 178 ? -2.746 -12.476 1.671 1.00 80.50 178 ILE A C 1
ATOM 1408 O O . ILE A 1 178 ? -1.862 -11.941 2.349 1.00 80.50 178 ILE A O 1
ATOM 1412 N N . LYS A 1 179 ? -3.196 -13.705 1.949 1.00 75.56 179 LYS A N 1
ATOM 1413 C CA . LYS A 1 179 ? -2.676 -14.556 3.037 1.00 75.56 179 LYS A CA 1
ATOM 1414 C C . LYS A 1 179 ? -1.427 -15.306 2.538 1.00 75.56 179 LYS A C 1
ATOM 1416 O O . LYS A 1 179 ? -1.415 -15.854 1.445 1.00 75.56 179 LYS A O 1
ATOM 1421 N N . GLN A 1 180 ? -0.346 -15.246 3.317 1.00 59.88 180 GLN A N 1
ATOM 1422 C CA . GLN A 1 180 ? 1.064 -15.331 2.890 1.00 59.88 180 GLN A CA 1
ATOM 1423 C C . GLN A 1 180 ? 1.571 -16.604 2.177 1.00 59.88 180 GLN A C 1
ATOM 1425 O O . GLN A 1 180 ? 2.739 -16.607 1.795 1.00 59.88 180 GLN A O 1
ATOM 1430 N N . GLU A 1 181 ? 0.793 -17.665 1.972 1.00 53.31 181 GLU A N 1
ATOM 1431 C CA . GLU A 1 181 ? 1.409 -18.961 1.636 1.00 53.31 181 GLU A CA 1
ATOM 1432 C C . GLU A 1 181 ? 1.894 -19.113 0.194 1.00 53.31 181 GLU A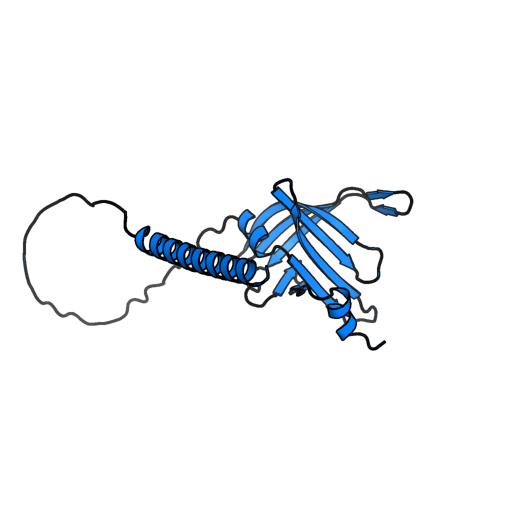 C 1
ATOM 1434 O O . GLU A 1 181 ? 2.826 -19.874 -0.022 1.00 53.31 181 GLU A O 1
ATOM 1439 N N . ASN A 1 182 ? 1.387 -18.340 -0.765 1.00 52.28 182 ASN A N 1
ATOM 1440 C CA . ASN A 1 182 ? 2.042 -18.160 -2.060 1.00 52.28 182 ASN A CA 1
ATOM 1441 C C . ASN A 1 182 ? 1.291 -17.066 -2.809 1.00 52.28 182 ASN A C 1
ATOM 1443 O O . ASN A 1 182 ? 0.150 -17.269 -3.210 1.00 52.28 182 ASN A O 1
ATOM 1447 N N . ILE A 1 183 ? 1.914 -15.899 -2.999 1.00 58.88 183 ILE A N 1
ATOM 1448 C CA . ILE A 1 183 ? 1.309 -14.852 -3.833 1.00 58.88 183 ILE A CA 1
ATOM 1449 C C . ILE A 1 183 ? 1.030 -15.421 -5.223 1.00 58.88 183 ILE A C 1
ATOM 1451 O O . ILE A 1 183 ? -0.074 -15.293 -5.720 1.00 58.88 183 ILE A O 1
ATOM 1455 N N . GLU A 1 184 ? 1.965 -16.191 -5.777 1.00 53.59 184 GLU A N 1
ATOM 1456 C CA . GLU A 1 184 ? 1.738 -16.904 -7.026 1.00 53.59 184 GLU A CA 1
ATOM 1457 C C . GLU A 1 184 ? 0.556 -17.871 -6.939 1.00 53.59 184 GLU A C 1
ATOM 1459 O O . GLU A 1 184 ? -0.232 -17.905 -7.867 1.00 53.59 184 GLU A O 1
ATOM 1464 N N . ASP A 1 185 ? 0.382 -18.618 -5.846 1.00 50.78 185 ASP A N 1
ATOM 1465 C CA . ASP A 1 185 ? -0.724 -19.573 -5.723 1.00 50.78 185 ASP A CA 1
ATOM 1466 C C . ASP A 1 185 ? -2.065 -18.873 -5.542 1.00 50.78 185 ASP A C 1
ATOM 1468 O O . ASP A 1 185 ? -3.032 -19.338 -6.125 1.00 50.78 185 ASP A O 1
ATOM 1472 N N . TYR A 1 186 ? -2.128 -17.748 -4.816 1.00 53.81 186 TYR A N 1
ATOM 1473 C CA . TYR A 1 186 ? -3.326 -16.908 -4.680 1.00 53.81 186 TYR A CA 1
ATOM 1474 C C . TYR A 1 186 ? -3.879 -16.500 -6.049 1.00 53.81 186 TYR A C 1
ATOM 1476 O O . TYR A 1 186 ? -5.087 -16.527 -6.257 1.00 53.81 186 TYR A O 1
ATOM 1484 N N . PHE A 1 187 ? -2.995 -16.212 -7.004 1.00 56.62 187 PHE A N 1
ATOM 1485 C CA . PHE A 1 187 ? -3.387 -15.857 -8.365 1.00 56.62 187 PHE A CA 1
ATOM 1486 C C . PHE A 1 187 ? -3.364 -17.047 -9.352 1.00 56.62 187 PHE A C 1
ATOM 1488 O O . PHE A 1 187 ? -4.023 -16.978 -10.386 1.00 56.62 187 PHE A O 1
ATOM 1495 N N . LYS A 1 188 ? -2.702 -18.176 -9.034 1.00 51.31 188 LYS A N 1
ATOM 1496 C CA . LYS A 1 188 ? -2.785 -19.441 -9.800 1.00 51.31 188 LYS A CA 1
ATOM 1497 C C . LYS A 1 188 ? -4.118 -20.169 -9.607 1.00 51.31 188 LYS A C 1
ATOM 1499 O O . LYS A 1 188 ? -4.500 -20.908 -10.504 1.00 51.31 188 LYS A O 1
ATOM 1504 N N . GLN A 1 189 ? -4.853 -19.983 -8.498 1.00 44.41 189 GLN A N 1
ATOM 1505 C CA . GLN A 1 189 ? -6.158 -20.666 -8.292 1.00 44.41 189 GLN A CA 1
ATOM 1506 C C . GLN A 1 189 ? -7.215 -20.286 -9.343 1.00 44.41 189 GLN A C 1
ATOM 1508 O O . GLN A 1 189 ? -8.259 -20.928 -9.434 1.00 44.41 189 GLN A O 1
ATOM 1513 N N . PHE A 1 190 ? -6.929 -19.264 -10.148 1.00 47.25 190 PHE A N 1
ATOM 1514 C CA . PHE A 1 190 ? -7.795 -18.726 -11.188 1.00 47.25 190 PHE A CA 1
ATOM 1515 C C . PHE A 1 190 ? -7.254 -18.998 -12.605 1.00 47.25 190 PHE A C 1
ATOM 1517 O O . PHE A 1 190 ? -7.811 -18.506 -13.582 1.00 47.25 190 PHE A O 1
ATOM 1524 N N . VAL A 1 191 ? -6.205 -19.826 -12.732 1.00 34.25 191 VAL A N 1
ATOM 1525 C CA . VAL A 1 191 ? -5.598 -20.238 -14.006 1.00 34.25 191 VAL A CA 1
ATOM 1526 C C . VAL A 1 191 ? -5.317 -21.748 -13.968 1.00 34.25 191 VAL A C 1
ATOM 1528 O O . VAL A 1 191 ? -4.393 -22.207 -13.301 1.00 34.25 191 VAL A O 1
ATOM 1531 N N . ASN A 1 192 ? -6.115 -22.546 -14.685 1.00 28.08 192 ASN A N 1
ATOM 1532 C CA . ASN A 1 192 ? -5.758 -23.942 -14.966 1.00 28.08 192 ASN A CA 1
ATOM 1533 C C . ASN A 1 192 ? -4.539 -23.957 -15.904 1.00 28.08 192 ASN A C 1
ATOM 1535 O O . ASN A 1 192 ? -4.629 -23.426 -17.012 1.00 28.08 192 ASN A O 1
ATOM 1539 N N . PHE A 1 193 ? -3.432 -24.545 -15.441 1.00 35.97 193 PHE A N 1
ATOM 1540 C CA . PHE A 1 193 ? -2.218 -24.801 -16.228 1.00 35.97 193 PHE A CA 1
ATOM 1541 C C . PHE A 1 193 ? -2.446 -25.823 -17.347 1.00 35.97 193 PHE A C 1
ATOM 1543 O O . PHE A 1 193 ? -3.138 -26.837 -17.091 1.00 35.97 193 PHE A O 1
#

Secondary structure (DSSP, 8-state):
-HHHHHHHHHHHHHHHHHHHHHHHHHHHHTT-----PPP-----------------------------TTHHHHHH-EEEEEEE-SSSS-EEEEEEEEE-TTS-EEEEEEETTSS-EEEEEEEEEEEEETTEEEEEEEE--EEETTEEE--EEEEEEEE-TTGGGTEEEETTEEEEEPPTT-HHHHHHTT---

pLDDT: mean 70.31, std 19.97, range [28.08, 96.81]

Radius of gyration: 27.13 Å; chains: 1; bounding box: 65×54×77 Å

Sequence (193 aa):
MKSLTVKIIIAVLAALIVAGSVFCILLATGVIEFSSVDDGDDDKKTSYVQKDKDEDEEEKVEKEKEEDPNNILTIIEGKWGFYNDDSNDNQAFFAVIKKNPSGEYSLTKGLMWTDYLETGNITKVEKIGKGEYNLTVEFPTVDNEMNYIEGHTDNITININKLSSDKLIFNDTEFEKIKQENIEDYFKQFVNF

Foldseek 3Di:
DVPVVVVVVVVVVVVVVVVVVVVVVCVVVVVPDDDDDDDDDDDDDDDDDDDDDDDDPPPPPPPPPPDDQVVVLVLPAAKWWDWDDDDDPGWIKIWGWHQDPVRWIKIWIATPPDPGIWIWTFPDWADPDDQKIWTWTWTDFDDDPVDTDHIDIDIWIWRCPCVVVQWIATPNRIIHGDDPPDPVVVVCVVPDD